Protein AF-A0A0B1TPX8-F1 (afdb_monomer)

Solvent-accessible surface area (backbone atoms only — not comparable to full-atom values): 18454 Å² total; per-residue (Å²): 136,80,60,80,92,73,61,61,66,68,69,52,46,59,56,50,53,52,52,50,51,51,50,54,52,53,64,67,47,55,69,50,53,56,53,47,53,43,49,53,43,27,52,50,48,51,66,69,46,49,66,59,55,54,49,59,74,68,44,86,45,73,66,47,51,51,51,50,47,52,50,51,50,51,54,41,56,73,19,22,48,51,25,34,69,39,41,37,49,50,35,44,48,48,12,52,50,30,38,75,73,71,37,48,69,60,11,49,27,32,38,39,41,27,54,64,56,51,67,49,46,68,61,42,53,48,53,41,52,49,45,49,46,63,46,43,50,65,54,50,56,51,51,50,53,50,49,53,52,58,68,68,48,89,67,88,46,65,66,59,52,52,53,51,48,56,53,47,51,58,49,50,51,52,38,54,49,52,38,51,60,62,31,62,40,65,42,58,77,58,71,79,49,89,66,88,78,77,76,81,80,75,76,75,80,79,80,78,81,93,68,97,57,67,72,71,56,36,56,51,49,53,51,50,50,53,50,51,52,52,49,48,66,74,65,62,52,62,72,61,51,51,51,50,54,51,45,52,54,42,51,50,64,67,68,56,82,79,84,75,64,82,55,74,71,51,30,51,51,53,50,51,52,52,52,52,53,51,54,49,45,53,51,47,51,54,52,56,38,39,74,77,66,54,46,74,75,62,57,73,74,55,58,66,68,60,49,56,50,38,77,37,46,64,68,70,88,88,69,78,72,82,82,124

Sequence (324 aa):
MADRANSLRNELGDVRELLVDWKKMEVRSWSELLNRVETDGQMGALLVSFPLFDALFKEETADSATSLSAMAAEWITNGTLLDYCMRIRSVRILAKWAALLGKSSLGSHLGSIAAHFEQYLPLVEQKLKEARKICFREPAENSLKDYVKIVKYNDLNLWNIKVSSQKAHTHLYKIVRRFKEAVGVQVSSCFDMLVDMKTLEVSPPSPLPETTFDGRIRRAMELSKDILTYAHDLSNTQTASELTDQTKSCDEMIRVQINYQGEDEEKEKQQGYARNARQRAVAMVIKDAQAIGLNARKAMTLNQEELTRSCLTDIIEGHAVEVS

Nearest PDB structures (foldseek):
  3ljb-assembly1_A  TM=1.837E-01  e=3.112E+00  Homo sapiens
  8i7o-assembly1_C8  TM=1.299E-01  e=5.011E+00  Mus musculus
  8iyj-assembly1_S4  TM=1.278E-01  e=5.511E+00  Mus musculus

Radius of gyration: 31.36 Å; Cα contacts (8 Å, |Δi|>4): 179; chains: 1; bounding box: 84×73×97 Å

Mean predicted aligned error: 11.08 Å

Structure (mmCIF, N/CA/C/O backbone):
data_AF-A0A0B1TPX8-F1
#
_entry.id   AF-A0A0B1TPX8-F1
#
loop_
_atom_site.group_PDB
_atom_site.id
_atom_site.type_symbol
_atom_site.label_atom_id
_atom_site.label_alt_id
_atom_site.label_comp_id
_atom_site.label_asym_id
_atom_site.label_entity_id
_atom_site.label_seq_id
_atom_site.pdbx_PDB_ins_code
_atom_site.Cartn_x
_atom_site.Cartn_y
_atom_site.Cartn_z
_atom_site.occupancy
_atom_site.B_iso_or_equiv
_atom_site.auth_seq_id
_atom_site.auth_comp_id
_atom_site.auth_asym_id
_atom_site.auth_atom_id
_atom_site.pdbx_PDB_model_num
ATOM 1 N N . MET A 1 1 ? 29.877 -6.097 -57.417 1.00 47.88 1 MET A N 1
ATOM 2 C CA . MET A 1 1 ? 28.618 -5.583 -57.999 1.00 47.88 1 MET A CA 1
ATOM 3 C C . MET A 1 1 ? 28.108 -6.634 -58.963 1.00 47.88 1 MET A C 1
ATOM 5 O O . MET A 1 1 ? 28.876 -7.039 -59.824 1.00 47.88 1 MET A O 1
ATOM 9 N N . ALA A 1 2 ? 26.888 -7.126 -58.754 1.00 56.81 2 ALA A N 1
ATOM 10 C CA . ALA A 1 2 ? 26.210 -8.012 -59.699 1.00 56.81 2 ALA A CA 1
ATOM 11 C C . ALA A 1 2 ? 25.572 -7.188 -60.833 1.00 56.81 2 ALA A C 1
ATOM 13 O O . ALA A 1 2 ? 25.346 -5.987 -60.664 1.00 56.81 2 ALA A O 1
ATOM 14 N N . ASP A 1 3 ? 25.313 -7.833 -61.970 1.00 73.88 3 ASP A N 1
ATOM 15 C CA . ASP A 1 3 ? 24.709 -7.229 -63.163 1.00 73.88 3 ASP A CA 1
ATOM 16 C C . ASP A 1 3 ? 23.337 -6.578 -62.867 1.00 73.88 3 ASP A C 1
ATOM 18 O O . ASP A 1 3 ? 22.589 -7.046 -62.005 1.00 73.88 3 ASP A O 1
ATOM 22 N N . ARG A 1 4 ? 22.985 -5.502 -63.589 1.00 69.25 4 ARG A N 1
ATOM 23 C CA . ARG A 1 4 ? 21.706 -4.774 -63.445 1.00 69.25 4 ARG A CA 1
ATOM 24 C C . ARG A 1 4 ? 20.495 -5.667 -63.712 1.00 69.25 4 ARG A C 1
ATOM 26 O O . ARG A 1 4 ? 19.453 -5.436 -63.105 1.00 69.25 4 ARG A O 1
ATOM 33 N N . ALA A 1 5 ? 20.648 -6.680 -64.565 1.00 70.69 5 ALA A N 1
ATOM 34 C CA . ALA A 1 5 ? 19.619 -7.680 -64.837 1.00 70.69 5 ALA A CA 1
ATOM 35 C C . ALA A 1 5 ? 19.254 -8.532 -63.602 1.00 70.69 5 ALA A C 1
ATOM 37 O O . ALA A 1 5 ? 18.139 -9.029 -63.518 1.00 70.69 5 ALA A O 1
ATOM 38 N N . ASN A 1 6 ? 20.154 -8.632 -62.615 1.00 75.38 6 ASN A N 1
ATOM 39 C CA . ASN A 1 6 ? 19.967 -9.392 -61.373 1.00 75.38 6 ASN A CA 1
ATOM 40 C C . ASN A 1 6 ? 19.777 -8.473 -60.148 1.00 75.38 6 ASN A C 1
ATOM 42 O O . ASN A 1 6 ? 20.174 -8.809 -59.030 1.00 75.38 6 ASN A O 1
ATOM 46 N N . SER A 1 7 ? 19.227 -7.268 -60.340 1.00 75.62 7 SER A N 1
ATOM 47 C CA . SER A 1 7 ? 19.029 -6.308 -59.250 1.00 75.62 7 SER A CA 1
ATOM 48 C C . SER A 1 7 ? 17.787 -6.630 -58.413 1.00 75.62 7 SER A C 1
ATOM 50 O O . SER A 1 7 ? 16.668 -6.562 -58.904 1.00 75.62 7 SER A O 1
ATOM 52 N N . LEU A 1 8 ? 17.972 -6.863 -57.110 1.00 78.12 8 LEU A N 1
ATOM 53 C CA . LEU A 1 8 ? 16.886 -7.058 -56.132 1.00 78.12 8 LEU A CA 1
ATOM 54 C C . LEU A 1 8 ? 16.371 -5.742 -55.521 1.00 78.12 8 LEU A C 1
ATOM 56 O O . LEU A 1 8 ? 15.828 -5.723 -54.420 1.00 78.12 8 LEU A O 1
ATOM 60 N N . ARG A 1 9 ? 16.601 -4.601 -56.180 1.00 75.62 9 ARG A N 1
ATOM 61 C CA . ARG A 1 9 ? 16.353 -3.274 -55.591 1.00 75.62 9 ARG A CA 1
ATOM 62 C C . ARG A 1 9 ? 14.887 -3.041 -55.213 1.00 75.62 9 ARG A C 1
ATOM 64 O O . ARG A 1 9 ? 14.649 -2.378 -54.208 1.00 75.62 9 ARG A O 1
ATOM 71 N N . ASN A 1 10 ? 13.955 -3.570 -56.002 1.00 76.31 10 ASN A N 1
ATOM 72 C CA . ASN A 1 10 ? 12.519 -3.430 -55.754 1.00 76.31 10 ASN A CA 1
ATOM 73 C C . ASN A 1 10 ? 12.084 -4.301 -54.565 1.00 76.31 10 ASN A C 1
ATOM 75 O O . ASN A 1 10 ? 11.487 -3.777 -53.636 1.00 76.31 10 ASN A O 1
ATOM 79 N N . GLU A 1 11 ? 12.525 -5.562 -54.517 1.00 78.44 11 GLU A N 1
ATOM 80 C CA . GLU A 1 11 ? 12.279 -6.484 -53.389 1.00 78.44 11 GLU A CA 1
ATOM 81 C C . GLU A 1 11 ? 12.869 -5.971 -52.059 1.00 78.44 11 GLU A C 1
ATOM 83 O O . GLU A 1 11 ? 12.337 -6.191 -50.974 1.00 78.44 11 GLU A O 1
ATOM 88 N N . LEU A 1 12 ? 13.982 -5.233 -52.126 1.00 77.62 12 LEU A N 1
ATOM 89 C CA . LEU A 1 12 ? 14.590 -4.562 -50.972 1.00 77.62 12 LEU A CA 1
ATOM 90 C C . LEU A 1 12 ? 13.757 -3.382 -50.439 1.00 77.62 12 LEU A C 1
ATOM 92 O O . LEU A 1 12 ? 14.021 -2.935 -49.322 1.00 77.62 12 LEU A O 1
ATOM 96 N N . GLY A 1 13 ? 12.807 -2.856 -51.216 1.00 77.69 13 GLY A N 1
ATOM 97 C CA . GLY A 1 13 ? 11.884 -1.801 -50.795 1.00 77.69 13 GLY A CA 1
ATOM 98 C C . GLY A 1 13 ? 10.944 -2.289 -49.697 1.00 77.69 13 GLY A C 1
ATOM 99 O O . GLY A 1 13 ? 10.965 -1.746 -48.593 1.00 77.69 13 GLY A O 1
ATOM 100 N N . ASP A 1 14 ? 10.232 -3.382 -49.956 1.00 81.62 14 ASP A N 1
ATOM 101 C CA . ASP A 1 14 ? 9.254 -3.969 -49.030 1.00 81.62 14 ASP A CA 1
ATOM 102 C C . ASP A 1 14 ? 9.909 -4.408 -47.711 1.00 81.62 14 ASP A C 1
ATOM 104 O O . ASP A 1 14 ? 9.389 -4.180 -46.618 1.00 81.62 14 ASP A O 1
ATOM 108 N N . VAL A 1 15 ? 11.127 -4.957 -47.788 1.00 80.50 15 VAL A N 1
ATOM 109 C CA . VAL A 1 15 ? 11.916 -5.327 -46.600 1.00 80.50 15 VAL A CA 1
ATOM 110 C C . VAL A 1 15 ? 12.270 -4.101 -45.749 1.00 80.50 15 VAL A C 1
ATOM 112 O O . VAL A 1 15 ? 12.313 -4.191 -44.520 1.00 80.50 15 VAL A O 1
ATOM 115 N N . ARG A 1 16 ? 12.527 -2.940 -46.367 1.00 75.38 16 ARG A N 1
ATOM 116 C CA . ARG A 1 16 ? 12.811 -1.698 -45.629 1.00 75.38 16 ARG A CA 1
ATOM 117 C C . ARG A 1 16 ? 11.567 -1.174 -44.925 1.00 75.38 16 ARG A C 1
ATOM 119 O O . ARG A 1 16 ? 11.686 -0.750 -43.778 1.00 75.38 16 ARG A O 1
ATOM 126 N N . GLU A 1 17 ? 10.408 -1.220 -45.573 1.00 77.12 17 GLU A N 1
ATOM 127 C CA . GLU A 1 17 ? 9.137 -0.821 -44.958 1.00 77.12 17 GLU A CA 1
ATOM 128 C C . GL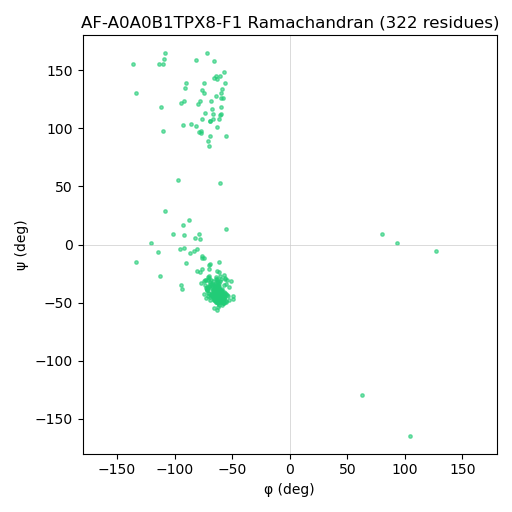U A 1 17 ? 8.797 -1.710 -43.760 1.00 77.12 17 GLU A C 1
ATOM 130 O O . GLU A 1 17 ? 8.548 -1.200 -42.665 1.00 77.12 17 GLU A O 1
ATOM 135 N N . LEU A 1 18 ? 8.931 -3.031 -43.917 1.00 83.56 18 LEU A N 1
ATOM 136 C CA . LEU A 1 18 ? 8.738 -3.985 -42.826 1.00 83.56 18 LEU A CA 1
ATOM 137 C C . LEU A 1 18 ? 9.651 -3.679 -41.630 1.00 83.56 18 LEU A C 1
ATOM 139 O O . LEU A 1 18 ? 9.226 -3.724 -40.476 1.00 83.56 18 LEU A O 1
ATOM 143 N N . LEU A 1 19 ? 10.909 -3.323 -41.894 1.00 77.50 19 LEU A N 1
ATOM 144 C CA . LEU A 1 19 ? 11.883 -3.005 -40.854 1.00 77.50 19 LEU A CA 1
ATOM 145 C C . LEU A 1 19 ? 11.548 -1.695 -40.117 1.00 77.50 19 LEU A C 1
ATOM 147 O O . LEU A 1 19 ? 11.765 -1.594 -38.906 1.00 77.50 19 LEU A O 1
ATOM 151 N N . VAL A 1 20 ? 10.975 -0.709 -40.814 1.00 74.56 20 VAL A N 1
ATOM 152 C CA . VAL A 1 20 ? 10.419 0.503 -40.187 1.00 74.56 20 VAL A CA 1
ATOM 153 C C . VAL A 1 20 ? 9.241 0.148 -39.287 1.00 74.56 20 VAL A C 1
ATOM 155 O O . VAL A 1 20 ? 9.161 0.640 -38.158 1.00 74.56 20 VAL A O 1
ATOM 158 N N . ASP A 1 21 ? 8.343 -0.715 -39.748 1.00 79.69 21 ASP A N 1
ATOM 159 C CA . ASP A 1 21 ? 7.174 -1.116 -38.972 1.00 79.69 21 ASP A CA 1
ATOM 160 C C . ASP A 1 21 ? 7.549 -1.932 -37.734 1.00 79.69 21 ASP A C 1
ATOM 162 O O . ASP A 1 21 ? 7.027 -1.679 -36.645 1.00 79.69 21 ASP A O 1
ATOM 166 N N . TRP A 1 22 ? 8.540 -2.817 -37.836 1.00 82.75 22 TRP A N 1
ATOM 167 C CA . TRP A 1 22 ? 9.122 -3.490 -36.675 1.00 82.75 22 TRP A CA 1
ATOM 168 C C . TRP A 1 22 ? 9.724 -2.499 -35.684 1.00 82.75 22 TRP A C 1
ATOM 170 O O . TRP A 1 22 ? 9.518 -2.634 -34.477 1.00 82.75 22 TRP A O 1
ATOM 180 N N . LYS A 1 23 ? 10.393 -1.447 -36.168 1.00 74.62 23 LYS A N 1
ATOM 181 C CA . LYS A 1 23 ? 10.948 -0.415 -35.290 1.00 74.62 23 LYS A CA 1
ATOM 182 C C . LYS A 1 23 ? 9.858 0.386 -34.576 1.00 74.62 23 LYS A C 1
ATOM 184 O O . LYS A 1 23 ? 9.997 0.678 -33.389 1.00 74.62 23 LYS A O 1
ATOM 189 N N . LYS A 1 24 ? 8.751 0.698 -35.259 1.00 73.25 24 LYS A N 1
ATOM 190 C CA . LYS A 1 24 ? 7.564 1.310 -34.634 1.00 73.25 24 LYS A CA 1
ATOM 191 C C . LYS A 1 24 ? 7.002 0.412 -33.534 1.00 73.25 24 LYS A C 1
ATOM 193 O O . LYS A 1 24 ? 6.684 0.908 -32.455 1.00 73.25 24 LYS A O 1
ATOM 198 N N . MET A 1 25 ? 6.879 -0.890 -33.794 1.00 77.56 25 MET A N 1
ATOM 199 C CA . MET A 1 25 ? 6.390 -1.852 -32.802 1.00 77.56 25 MET A CA 1
ATOM 200 C C . MET A 1 25 ? 7.320 -1.951 -31.591 1.00 77.56 25 MET A C 1
ATOM 202 O O . MET A 1 25 ? 6.845 -1.933 -30.458 1.00 77.56 25 MET A O 1
ATOM 206 N N . GLU A 1 26 ? 8.634 -1.969 -31.809 1.00 75.88 26 GLU A N 1
ATOM 207 C CA . GLU A 1 26 ? 9.621 -1.993 -30.731 1.00 75.88 26 GLU A CA 1
ATOM 208 C C . GLU A 1 26 ? 9.456 -0.783 -29.800 1.00 75.88 26 GLU A C 1
ATOM 210 O O . GLU A 1 26 ? 9.304 -0.961 -28.593 1.00 75.88 26 GLU A O 1
ATOM 215 N N . VAL A 1 27 ? 9.382 0.433 -30.355 1.00 71.25 27 VAL A N 1
ATOM 216 C CA . VAL A 1 27 ? 9.187 1.669 -29.572 1.00 71.25 27 VAL A CA 1
ATOM 217 C C . VAL A 1 27 ? 7.873 1.629 -28.788 1.00 71.25 27 VAL A C 1
ATOM 219 O O . VAL A 1 27 ? 7.834 2.032 -27.626 1.00 71.25 27 VAL A O 1
ATOM 222 N N . ARG A 1 28 ? 6.802 1.094 -29.389 1.00 73.00 28 ARG A N 1
ATOM 223 C CA . ARG A 1 28 ? 5.503 0.925 -28.716 1.00 73.00 28 ARG A CA 1
ATOM 224 C C . ARG A 1 28 ? 5.568 -0.046 -27.533 1.00 73.00 28 ARG A C 1
ATOM 226 O O . ARG A 1 28 ? 4.820 0.138 -26.583 1.00 73.00 28 ARG A O 1
ATOM 233 N N . SER A 1 29 ? 6.457 -1.040 -27.558 1.00 75.31 29 SER A N 1
ATOM 234 C CA . SER A 1 29 ? 6.596 -2.023 -26.469 1.00 75.31 29 SER A CA 1
ATOM 235 C C . SER A 1 29 ? 7.456 -1.563 -25.286 1.00 75.31 29 SER A C 1
ATOM 237 O O . SER A 1 29 ? 7.547 -2.267 -24.285 1.00 75.31 29 SER A O 1
ATOM 239 N N . TRP A 1 30 ? 8.101 -0.396 -25.348 1.00 74.44 30 TRP A N 1
ATOM 240 C CA . TRP A 1 30 ? 9.009 0.027 -24.274 1.00 74.44 30 TRP A CA 1
ATOM 241 C C . TRP A 1 30 ? 8.299 0.370 -22.966 1.00 74.44 30 TRP A C 1
ATOM 243 O O . TRP A 1 30 ? 8.854 0.129 -21.896 1.00 74.44 30 TRP A O 1
ATOM 253 N N . SER A 1 31 ? 7.069 0.886 -23.026 1.00 69.75 31 SER A N 1
ATOM 254 C CA . SER A 1 31 ? 6.232 1.078 -21.834 1.00 69.75 31 SER A CA 1
ATOM 255 C C . SER A 1 31 ? 5.906 -0.248 -21.142 1.00 69.75 31 SER A C 1
ATOM 257 O O . SER A 1 31 ? 5.829 -0.296 -19.914 1.00 69.75 31 SER A O 1
ATOM 259 N N . GLU A 1 32 ? 5.794 -1.330 -21.913 1.00 80.88 32 GLU A N 1
ATOM 260 C CA . GLU A 1 32 ? 5.521 -2.679 -21.415 1.00 80.88 32 GLU A CA 1
ATOM 261 C C . GLU A 1 32 ? 6.706 -3.274 -20.641 1.00 80.88 32 GLU A C 1
ATOM 263 O O . GLU A 1 32 ? 6.527 -4.153 -19.804 1.00 80.88 32 GLU A O 1
ATOM 268 N N . LEU A 1 33 ? 7.930 -2.772 -20.846 1.00 82.25 33 LEU A N 1
ATOM 269 C CA . LEU A 1 33 ? 9.094 -3.228 -20.081 1.00 82.25 33 LEU A CA 1
ATOM 270 C C . LEU A 1 33 ? 8.956 -2.912 -18.588 1.00 82.25 33 LEU A C 1
ATOM 272 O O . LEU A 1 33 ? 9.360 -3.724 -17.762 1.00 82.25 33 LEU A O 1
ATOM 276 N N . LEU A 1 34 ? 8.375 -1.760 -18.235 1.00 83.88 34 LEU A N 1
ATOM 277 C CA . LEU A 1 34 ? 8.141 -1.410 -16.831 1.00 83.88 34 LEU A CA 1
ATOM 278 C C . LEU A 1 34 ? 7.016 -2.260 -16.230 1.00 83.88 34 LEU A C 1
ATOM 280 O O . LEU A 1 34 ? 7.167 -2.745 -15.113 1.00 83.88 34 LEU A O 1
ATOM 284 N N . ASN A 1 35 ? 5.957 -2.533 -17.004 1.00 87.31 35 ASN A N 1
ATOM 285 C CA . ASN A 1 35 ? 4.896 -3.467 -16.605 1.00 87.31 35 ASN A CA 1
ATOM 286 C C . ASN A 1 35 ? 5.458 -4.858 -16.297 1.00 87.31 35 ASN A C 1
ATOM 288 O O . ASN A 1 35 ? 5.069 -5.473 -15.308 1.00 87.31 35 ASN A O 1
ATOM 292 N N . ARG A 1 36 ? 6.409 -5.341 -17.108 1.00 89.88 36 ARG A N 1
ATOM 293 C CA . ARG A 1 36 ? 7.094 -6.616 -16.857 1.00 89.88 36 ARG A CA 1
ATOM 294 C C . ARG A 1 36 ? 7.906 -6.592 -15.570 1.00 89.88 36 ARG A C 1
ATOM 296 O O . ARG A 1 36 ? 7.825 -7.542 -14.811 1.00 89.88 36 ARG A O 1
ATOM 303 N N . VAL A 1 37 ? 8.637 -5.511 -15.285 1.00 90.19 37 VAL A N 1
ATOM 304 C CA . VAL A 1 37 ? 9.362 -5.380 -14.007 1.00 90.19 37 VAL A CA 1
ATOM 305 C C . VAL A 1 37 ? 8.407 -5.471 -12.816 1.00 90.19 37 VAL A C 1
ATOM 307 O O . VAL A 1 37 ? 8.709 -6.184 -11.862 1.00 90.19 37 VAL A O 1
ATOM 310 N N . GLU A 1 38 ? 7.271 -4.772 -12.883 1.00 91.00 38 GLU A N 1
ATOM 311 C CA . GLU A 1 38 ? 6.227 -4.824 -11.853 1.00 91.00 38 GLU A CA 1
ATOM 312 C C . GLU A 1 38 ? 5.659 -6.239 -11.706 1.00 91.00 38 GLU A C 1
ATOM 314 O O . GLU A 1 38 ? 5.683 -6.801 -10.613 1.00 91.00 38 GLU A O 1
ATOM 319 N N . THR A 1 39 ? 5.233 -6.845 -12.814 1.00 92.00 39 THR A N 1
ATOM 320 C CA . THR A 1 39 ? 4.622 -8.182 -12.834 1.00 92.00 39 THR A CA 1
ATOM 321 C C . THR A 1 39 ? 5.585 -9.255 -12.327 1.00 92.00 39 THR A C 1
ATOM 323 O O . THR A 1 39 ? 5.219 -10.040 -11.457 1.00 92.00 39 THR A O 1
ATOM 326 N N . ASP A 1 40 ? 6.829 -9.269 -12.812 1.00 93.31 40 ASP A N 1
ATOM 327 C CA . ASP A 1 40 ? 7.841 -10.250 -12.410 1.00 93.31 40 ASP A CA 1
ATOM 328 C C . ASP A 1 40 ? 8.183 -10.110 -10.920 1.00 93.31 40 ASP A C 1
ATOM 330 O O . ASP A 1 40 ? 8.307 -11.111 -10.212 1.00 93.31 40 ASP A O 1
ATOM 334 N N . GLY A 1 41 ? 8.304 -8.873 -10.421 1.00 91.62 41 GLY A N 1
ATOM 335 C CA . GLY A 1 41 ? 8.545 -8.606 -9.002 1.00 91.62 41 GLY A CA 1
ATOM 336 C C . GLY A 1 41 ? 7.392 -9.074 -8.115 1.00 91.62 41 GLY A C 1
ATOM 337 O O . GLY A 1 41 ? 7.607 -9.747 -7.107 1.00 91.62 41 GLY A O 1
ATOM 338 N N . GLN A 1 42 ? 6.162 -8.784 -8.533 1.00 91.88 42 GLN A N 1
ATOM 339 C CA . GLN A 1 42 ? 4.935 -9.196 -7.855 1.00 91.88 42 GLN A CA 1
ATOM 340 C C . GLN A 1 42 ? 4.760 -10.722 -7.830 1.00 91.88 42 GLN A C 1
ATOM 342 O O . GLN A 1 42 ? 4.453 -11.295 -6.782 1.00 91.88 42 GLN A O 1
ATOM 347 N N . MET A 1 43 ? 4.999 -11.399 -8.957 1.00 92.50 43 MET A N 1
ATOM 348 C CA . MET A 1 43 ? 4.982 -12.864 -9.035 1.00 92.50 43 MET A CA 1
ATOM 349 C C . MET A 1 43 ? 6.085 -13.486 -8.176 1.00 92.50 43 MET A C 1
ATOM 351 O O . MET A 1 43 ? 5.831 -14.459 -7.466 1.00 92.50 43 MET A O 1
ATOM 355 N N . GLY A 1 44 ? 7.288 -12.905 -8.194 1.00 93.50 44 GLY A N 1
ATOM 356 C CA . GLY A 1 44 ? 8.404 -13.342 -7.360 1.00 93.50 44 GLY A CA 1
ATOM 357 C C . GLY A 1 44 ? 8.060 -13.324 -5.871 1.00 93.50 44 GLY A C 1
ATOM 358 O O . GLY A 1 44 ? 8.299 -14.307 -5.174 1.00 93.50 44 GLY A O 1
ATOM 359 N N . ALA A 1 45 ? 7.422 -12.257 -5.389 1.00 92.50 45 ALA A N 1
ATOM 360 C CA . ALA A 1 45 ? 7.011 -12.165 -3.990 1.00 92.50 45 ALA A CA 1
ATOM 361 C C . ALA A 1 45 ? 5.968 -13.218 -3.597 1.00 92.50 45 ALA A C 1
ATOM 363 O O . ALA A 1 45 ? 6.061 -13.791 -2.512 1.00 92.50 45 ALA A O 1
ATOM 364 N N . LEU A 1 46 ? 5.014 -13.531 -4.481 1.00 90.38 46 LEU A N 1
ATOM 365 C CA . LEU A 1 46 ? 4.041 -14.592 -4.221 1.00 90.38 46 LEU A CA 1
ATOM 366 C C . LEU A 1 46 ? 4.728 -15.956 -4.051 1.00 90.38 46 LEU A C 1
ATOM 368 O O . LEU A 1 46 ? 4.388 -16.693 -3.128 1.00 90.38 46 LEU A O 1
ATOM 372 N N . LEU A 1 47 ? 5.724 -16.275 -4.883 1.00 91.50 47 LEU A N 1
ATOM 373 C CA . LEU A 1 47 ? 6.483 -17.528 -4.769 1.00 91.50 47 LEU A CA 1
ATOM 374 C C . LEU A 1 47 ? 7.256 -17.620 -3.446 1.00 91.50 47 LEU A C 1
ATOM 376 O O . LEU A 1 47 ? 7.293 -18.680 -2.824 1.00 91.50 47 LEU A O 1
ATOM 380 N N . VAL 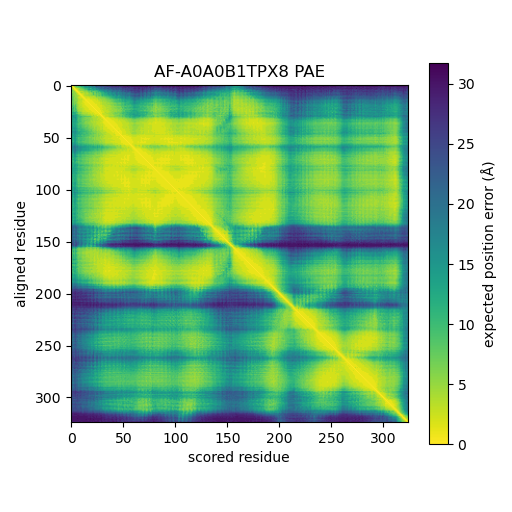A 1 48 ? 7.833 -16.507 -2.988 1.00 93.75 48 VAL A N 1
ATOM 381 C CA . VAL A 1 48 ? 8.611 -16.450 -1.738 1.00 93.75 48 VAL A CA 1
ATOM 382 C C . VAL A 1 48 ? 7.711 -16.446 -0.491 1.00 93.75 48 VAL A C 1
ATOM 384 O O . VAL A 1 48 ? 8.201 -16.691 0.605 1.00 93.75 48 VAL A O 1
ATOM 387 N N . SER A 1 49 ? 6.393 -16.260 -0.635 1.00 95.38 49 SER A N 1
ATOM 388 C CA . SER A 1 49 ? 5.444 -16.289 0.490 1.00 95.38 49 SER A CA 1
ATOM 389 C C . SER A 1 49 ? 5.147 -17.696 1.038 1.00 95.38 49 SER A C 1
ATOM 391 O O . SER A 1 49 ? 4.565 -17.820 2.115 1.00 95.38 49 SER A O 1
ATOM 393 N N . PHE A 1 50 ? 5.561 -18.763 0.339 1.00 94.12 50 PHE A N 1
ATOM 394 C CA . PHE A 1 50 ? 5.253 -20.157 0.696 1.00 94.12 50 PHE A CA 1
ATOM 395 C C . PHE A 1 50 ? 5.603 -20.572 2.143 1.00 94.12 50 PHE A C 1
ATOM 397 O O . PHE A 1 50 ? 4.807 -21.302 2.734 1.00 94.12 50 PHE A O 1
ATOM 404 N N . PRO A 1 51 ? 6.703 -20.105 2.771 1.00 95.69 51 PRO A N 1
ATOM 405 C CA . PRO A 1 51 ? 6.994 -20.422 4.171 1.00 95.69 51 PRO A CA 1
ATOM 406 C C . PRO A 1 51 ? 5.878 -20.028 5.150 1.00 95.69 51 PRO A C 1
ATOM 408 O O . PRO A 1 51 ? 5.696 -20.708 6.155 1.00 95.69 51 PRO A O 1
ATOM 411 N N . LEU A 1 52 ? 5.090 -18.985 4.852 1.00 97.06 52 LEU A N 1
ATOM 412 C CA . LEU A 1 52 ? 3.916 -18.631 5.660 1.00 97.06 52 LEU A CA 1
ATOM 413 C C . LEU A 1 52 ? 2.834 -19.716 5.592 1.00 97.06 52 LEU A C 1
ATOM 415 O O . LEU A 1 52 ? 2.204 -20.032 6.597 1.00 97.06 52 LEU A O 1
ATOM 419 N N . PHE A 1 53 ? 2.628 -20.305 4.412 1.00 95.94 53 PHE A N 1
ATOM 420 C CA . PHE A 1 53 ? 1.661 -21.385 4.213 1.00 95.94 53 PHE A CA 1
ATOM 421 C C . PHE A 1 53 ? 2.126 -22.681 4.875 1.00 95.94 53 PHE A C 1
ATOM 423 O O . PHE A 1 53 ? 1.332 -23.346 5.531 1.00 95.94 53 PHE A O 1
ATOM 430 N N . ASP A 1 54 ? 3.412 -23.013 4.763 1.00 95.31 54 ASP A N 1
ATOM 431 C CA . ASP A 1 54 ? 3.993 -24.161 5.466 1.00 95.31 54 ASP A CA 1
ATOM 432 C C . ASP A 1 54 ? 3.841 -24.022 6.992 1.00 95.31 54 ASP A C 1
ATOM 434 O O . ASP A 1 54 ? 3.419 -24.963 7.664 1.00 95.31 54 ASP A O 1
ATOM 438 N N . ALA A 1 55 ? 4.084 -22.824 7.533 1.00 96.69 55 ALA A N 1
ATOM 439 C CA . ALA A 1 55 ? 3.854 -22.527 8.944 1.00 96.69 55 ALA A CA 1
ATOM 440 C C . ALA A 1 55 ? 2.369 -22.641 9.339 1.00 96.69 55 ALA A C 1
ATOM 442 O O . ALA A 1 55 ? 2.070 -23.197 10.390 1.00 96.69 55 ALA A O 1
ATOM 443 N N . LEU A 1 56 ? 1.431 -22.210 8.487 1.00 96.81 56 LEU A N 1
ATOM 444 C CA . LEU A 1 56 ? -0.008 -22.403 8.718 1.00 96.81 56 LEU A CA 1
ATOM 445 C C . LEU A 1 56 ? -0.403 -23.886 8.794 1.00 96.81 56 LEU A C 1
ATOM 447 O O . LEU A 1 56 ? -1.225 -24.263 9.635 1.00 96.81 56 LEU A O 1
ATOM 451 N N . PHE A 1 57 ? 0.160 -24.729 7.925 1.00 94.25 57 PHE A N 1
ATOM 452 C CA . PHE A 1 57 ? -0.131 -26.165 7.923 1.00 94.25 57 PHE A CA 1
ATOM 453 C C . PHE A 1 57 ? 0.455 -26.893 9.138 1.00 94.25 57 PHE A C 1
ATOM 455 O O . PHE A 1 57 ? -0.118 -27.889 9.567 1.00 94.25 57 PHE A O 1
ATOM 462 N N . LYS A 1 58 ? 1.560 -26.388 9.697 1.00 93.62 58 LYS A N 1
ATOM 463 C CA . LYS A 1 58 ? 2.232 -26.927 10.894 1.00 93.62 58 LYS A CA 1
ATOM 464 C C . LYS A 1 58 ? 1.769 -26.295 12.207 1.00 93.62 58 LYS A C 1
ATOM 466 O O . LYS A 1 58 ? 2.259 -26.668 13.267 1.00 93.62 58 LYS A O 1
ATOM 471 N N . GLU A 1 59 ? 0.886 -25.306 12.143 1.00 92.62 59 GLU A N 1
ATOM 472 C CA . GLU A 1 59 ? 0.344 -24.651 13.328 1.00 92.62 59 GLU A CA 1
ATOM 473 C C . GLU A 1 59 ? -0.567 -25.639 14.083 1.00 92.62 59 GLU A C 1
ATOM 475 O O . GLU A 1 59 ? -1.509 -26.189 13.506 1.00 92.62 59 GLU A O 1
ATOM 480 N N . GLU A 1 60 ? -0.253 -25.877 15.358 1.00 91.31 60 GLU A N 1
ATOM 481 C CA . GLU A 1 60 ? -0.958 -26.816 16.252 1.00 91.31 60 GLU A CA 1
ATOM 482 C C . GLU A 1 60 ? -1.266 -26.205 17.633 1.00 91.31 60 GLU A C 1
ATOM 484 O O . GLU A 1 60 ? -2.061 -26.749 18.401 1.00 91.31 60 GLU A O 1
ATOM 489 N N . THR A 1 61 ? -0.623 -25.086 17.978 1.00 92.75 61 THR A N 1
ATOM 490 C CA . THR A 1 61 ? -0.676 -24.457 19.303 1.00 92.75 61 THR A CA 1
ATOM 491 C C . THR A 1 61 ? -0.853 -22.943 19.205 1.00 92.75 61 THR A C 1
ATOM 493 O O . THR A 1 61 ? -0.402 -22.303 18.253 1.00 92.75 61 THR A O 1
ATOM 496 N N . ALA A 1 62 ? -1.408 -22.332 20.256 1.00 88.44 62 ALA A N 1
ATOM 497 C CA . ALA A 1 62 ? -1.563 -20.876 20.344 1.00 88.44 62 ALA A CA 1
ATOM 498 C C . ALA A 1 62 ? -0.234 -20.105 20.169 1.00 88.44 62 ALA A C 1
ATOM 500 O O . ALA A 1 62 ? -0.210 -19.032 19.559 1.00 88.44 62 ALA A O 1
ATOM 501 N N . ASP A 1 63 ? 0.882 -20.670 20.637 1.00 89.81 63 ASP A N 1
ATOM 502 C CA . ASP A 1 63 ? 2.214 -20.088 20.445 1.00 89.81 63 ASP A CA 1
ATOM 503 C C . ASP A 1 63 ? 2.618 -20.098 18.964 1.00 89.81 63 ASP A C 1
ATOM 505 O O . ASP A 1 63 ? 3.110 -19.095 18.442 1.00 89.81 63 ASP A O 1
ATOM 509 N N . SER A 1 64 ? 2.348 -21.199 18.250 1.00 91.62 64 SER A N 1
ATOM 510 C CA . SER A 1 64 ? 2.603 -21.289 16.807 1.00 91.62 64 SER A CA 1
ATOM 511 C C . SER A 1 64 ? 1.705 -20.349 15.990 1.00 91.62 64 SER A C 1
ATOM 513 O O . SER A 1 64 ? 2.181 -19.724 15.042 1.00 91.62 64 SER A O 1
ATOM 515 N N . ALA A 1 65 ? 0.451 -20.143 16.408 1.00 90.69 65 ALA A N 1
ATOM 516 C CA . ALA A 1 65 ? -0.459 -19.163 15.812 1.00 90.69 65 ALA A CA 1
ATOM 517 C C . ALA A 1 65 ? 0.034 -17.715 16.007 1.00 90.69 65 ALA A C 1
ATOM 519 O O . ALA A 1 65 ? -0.016 -16.890 15.086 1.00 90.69 65 ALA A O 1
ATOM 520 N N . THR A 1 66 ? 0.562 -17.409 17.195 1.00 90.25 66 THR A N 1
ATOM 521 C CA . THR A 1 66 ? 1.150 -16.099 17.513 1.00 90.25 66 THR A CA 1
ATOM 522 C C . THR A 1 66 ? 2.425 -15.861 16.705 1.00 90.25 66 THR A C 1
ATOM 524 O O . THR A 1 66 ? 2.602 -14.789 16.124 1.00 90.25 66 THR A O 1
ATOM 527 N N . SER A 1 67 ? 3.282 -16.879 16.595 1.00 93.19 67 SER A N 1
ATOM 528 C CA . SER A 1 67 ? 4.489 -16.830 15.767 1.00 93.19 67 SER A CA 1
ATOM 529 C C . SER A 1 67 ? 4.154 -16.597 14.292 1.00 93.19 67 SER A C 1
ATOM 531 O O . SER A 1 67 ? 4.736 -15.706 13.675 1.00 93.19 67 SER A O 1
ATOM 533 N N . LEU A 1 68 ? 3.158 -17.302 13.742 1.00 95.81 68 LEU A N 1
ATOM 534 C CA . LEU A 1 68 ? 2.706 -17.088 12.367 1.00 95.81 68 LEU A CA 1
ATOM 535 C C . LEU A 1 68 ? 2.182 -15.666 12.145 1.00 95.81 68 LEU A C 1
ATOM 537 O O . LEU A 1 68 ? 2.470 -15.055 11.118 1.00 95.81 68 LEU A O 1
ATOM 541 N N . SER A 1 69 ? 1.441 -15.123 13.110 1.00 93.94 69 SER A N 1
ATOM 542 C CA . SER A 1 69 ? 0.942 -13.746 13.055 1.00 93.94 69 SER A CA 1
ATOM 543 C C . SER A 1 69 ? 2.096 -12.736 12.998 1.00 93.94 69 SER A C 1
ATOM 545 O O . SER A 1 69 ? 2.091 -11.837 12.155 1.00 93.94 69 SER A O 1
ATOM 547 N N . ALA A 1 70 ? 3.134 -12.931 13.818 1.00 92.75 70 ALA A N 1
ATOM 548 C CA . ALA A 1 70 ? 4.347 -12.116 13.775 1.00 92.75 70 ALA A CA 1
ATOM 549 C C . ALA A 1 70 ? 5.092 -12.255 12.435 1.00 92.75 70 ALA A C 1
ATOM 551 O O . ALA A 1 70 ? 5.466 -11.244 11.843 1.00 92.75 70 ALA A O 1
ATOM 552 N N . MET A 1 71 ? 5.227 -13.478 11.905 1.00 96.06 71 MET A N 1
ATOM 553 C CA . MET A 1 71 ? 5.819 -13.721 10.583 1.00 96.06 71 MET A CA 1
ATOM 554 C C . MET A 1 71 ? 5.038 -13.020 9.465 1.00 96.06 71 MET A C 1
ATOM 556 O O . MET A 1 71 ? 5.641 -12.490 8.535 1.00 96.06 71 MET A O 1
ATOM 560 N N . ALA A 1 72 ? 3.703 -12.996 9.535 1.00 96.81 72 ALA A N 1
ATOM 561 C CA . ALA A 1 72 ? 2.865 -12.323 8.544 1.00 96.81 72 ALA A CA 1
ATOM 562 C C . ALA A 1 72 ? 3.044 -10.797 8.591 1.00 96.81 72 ALA A C 1
ATOM 564 O O . ALA A 1 72 ? 3.141 -10.154 7.543 1.00 96.81 72 ALA A O 1
ATOM 565 N N . ALA A 1 73 ? 3.124 -10.222 9.795 1.00 94.75 73 ALA A N 1
ATOM 566 C CA . ALA A 1 73 ? 3.411 -8.803 9.974 1.00 94.75 73 ALA A CA 1
ATOM 567 C C . ALA A 1 73 ? 4.813 -8.452 9.450 1.00 94.75 73 ALA A C 1
ATOM 569 O O . ALA A 1 73 ? 4.949 -7.543 8.633 1.00 94.75 73 ALA A O 1
ATOM 570 N N . GLU A 1 74 ? 5.836 -9.220 9.834 1.00 94.75 74 GLU A N 1
ATOM 571 C CA . GLU A 1 74 ? 7.216 -9.046 9.366 1.00 94.75 74 GLU A CA 1
ATOM 572 C C . GLU A 1 74 ? 7.337 -9.194 7.841 1.00 94.75 74 GLU A C 1
ATOM 574 O O . GLU A 1 74 ? 8.044 -8.434 7.173 1.00 94.75 74 GLU A O 1
ATOM 579 N N . TRP A 1 75 ? 6.614 -10.152 7.260 1.00 96.75 75 TRP A N 1
ATOM 580 C CA . TRP A 1 75 ? 6.563 -10.345 5.817 1.00 96.75 75 TRP A CA 1
ATOM 581 C C . TRP A 1 75 ? 6.096 -9.078 5.097 1.00 96.75 75 TRP A C 1
ATOM 583 O O . TRP A 1 75 ? 6.723 -8.671 4.115 1.00 96.75 75 TRP A O 1
ATOM 593 N N . ILE A 1 76 ? 5.037 -8.430 5.589 1.00 96.56 76 ILE A N 1
ATOM 594 C CA . ILE A 1 76 ? 4.504 -7.202 4.994 1.00 96.56 76 ILE A CA 1
ATOM 595 C C . ILE A 1 76 ? 5.442 -6.010 5.236 1.00 96.56 76 ILE A C 1
ATOM 597 O O . ILE A 1 76 ? 5.710 -5.256 4.296 1.00 96.56 76 ILE A O 1
ATOM 601 N N . THR A 1 77 ? 5.967 -5.834 6.454 1.00 94.94 77 THR A N 1
ATOM 602 C CA . THR A 1 77 ? 6.820 -4.679 6.792 1.00 94.94 77 THR A CA 1
ATOM 603 C C . THR A 1 77 ? 8.152 -4.684 6.047 1.00 94.94 77 THR A C 1
ATOM 605 O O . THR A 1 77 ? 8.641 -3.620 5.670 1.00 94.94 77 THR A O 1
ATOM 608 N N . ASN A 1 78 ? 8.692 -5.866 5.739 1.00 95.06 78 ASN A N 1
ATOM 609 C CA . ASN A 1 78 ? 9.890 -6.036 4.912 1.00 95.06 78 ASN A CA 1
ATOM 610 C C . ASN A 1 78 ? 9.628 -5.904 3.398 1.00 95.06 78 ASN A C 1
ATOM 612 O O . ASN A 1 78 ? 10.496 -6.240 2.584 1.00 95.06 78 ASN A O 1
ATOM 616 N N . GLY A 1 79 ? 8.429 -5.469 3.001 1.00 95.31 79 GLY A N 1
ATOM 617 C CA . GLY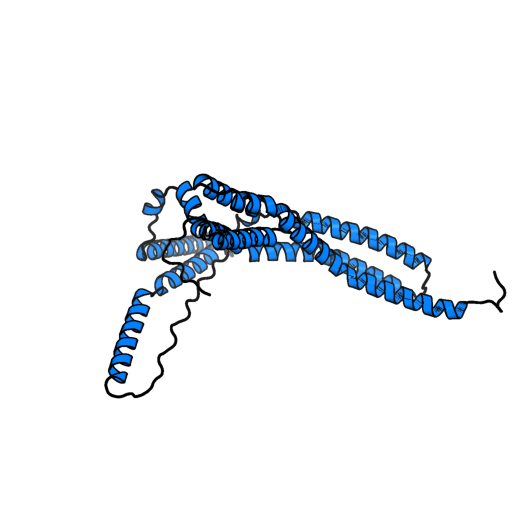 A 1 79 ? 8.069 -5.209 1.613 1.00 95.31 79 GLY A CA 1
ATOM 618 C C . GLY A 1 79 ? 8.846 -4.054 0.983 1.00 95.31 79 GLY A C 1
ATOM 619 O O . GLY A 1 79 ? 9.359 -3.151 1.646 1.00 95.31 79 GLY A O 1
ATOM 620 N N . THR A 1 80 ? 8.896 -4.068 -0.339 1.00 96.50 80 THR A N 1
ATOM 621 C CA . THR A 1 80 ? 9.372 -2.975 -1.190 1.00 96.50 80 THR A CA 1
ATOM 622 C C . THR A 1 80 ? 8.194 -2.327 -1.907 1.00 96.50 80 THR A C 1
ATOM 624 O O . THR A 1 80 ? 7.117 -2.918 -1.990 1.00 96.50 80 THR A O 1
ATOM 627 N N . LEU A 1 81 ? 8.379 -1.132 -2.475 1.00 95.44 81 LEU A N 1
ATOM 628 C CA . LEU A 1 81 ? 7.326 -0.489 -3.278 1.00 95.44 81 LEU A CA 1
ATOM 629 C C . LEU A 1 81 ? 6.815 -1.400 -4.410 1.00 95.44 81 LEU A C 1
ATOM 631 O O . LEU A 1 81 ? 5.648 -1.317 -4.787 1.00 95.44 81 LEU A O 1
ATOM 635 N N . LEU A 1 82 ? 7.685 -2.264 -4.941 1.00 95.25 82 LEU A N 1
ATOM 636 C CA . LEU A 1 82 ? 7.385 -3.182 -6.037 1.00 95.25 82 LEU A CA 1
ATOM 637 C C . LEU A 1 82 ? 6.404 -4.296 -5.657 1.00 95.25 82 LEU A C 1
ATOM 639 O O . LEU A 1 82 ? 5.518 -4.634 -6.442 1.00 95.25 82 LEU A O 1
ATOM 643 N N . ASP A 1 83 ? 6.590 -4.899 -4.483 1.00 95.62 83 ASP A N 1
ATOM 644 C CA . ASP A 1 83 ? 5.939 -6.153 -4.100 1.00 95.62 83 ASP A CA 1
ATOM 645 C C . ASP A 1 83 ? 4.953 -6.030 -2.932 1.00 95.62 83 ASP A C 1
ATOM 647 O O . ASP A 1 83 ? 4.227 -6.983 -2.648 1.00 95.62 83 ASP A O 1
ATOM 651 N N . TYR A 1 84 ? 4.868 -4.863 -2.291 1.00 96.94 84 TYR A N 1
ATOM 652 C CA . TYR A 1 84 ? 4.039 -4.623 -1.109 1.00 96.94 84 TYR A CA 1
ATOM 653 C C . TYR A 1 84 ? 2.585 -5.096 -1.250 1.00 96.94 84 TYR A C 1
ATOM 655 O O . TYR A 1 84 ? 2.074 -5.820 -0.394 1.00 96.94 84 TYR A O 1
ATOM 663 N N . CYS A 1 85 ? 1.937 -4.759 -2.371 1.00 95.62 85 CYS A N 1
ATOM 664 C CA . CYS A 1 85 ? 0.563 -5.179 -2.654 1.00 95.62 85 CYS A CA 1
ATOM 665 C C . CYS A 1 85 ? 0.421 -6.710 -2.666 1.00 95.62 85 CYS A C 1
ATOM 667 O O . CYS A 1 85 ? -0.503 -7.269 -2.071 1.00 95.62 85 CYS A O 1
ATOM 669 N N . MET A 1 86 ? 1.386 -7.414 -3.263 1.00 96.12 86 MET A N 1
ATOM 670 C CA . MET A 1 86 ? 1.378 -8.876 -3.281 1.00 96.12 86 MET A CA 1
ATOM 671 C C . MET A 1 86 ? 1.679 -9.482 -1.919 1.00 96.12 86 MET A C 1
ATOM 673 O O . MET A 1 86 ? 1.139 -10.545 -1.607 1.00 96.12 86 MET A O 1
ATOM 677 N N . ARG A 1 87 ? 2.476 -8.819 -1.078 1.00 97.19 87 ARG A N 1
ATOM 678 C CA . ARG A 1 87 ? 2.716 -9.284 0.291 1.00 97.19 87 ARG A CA 1
ATOM 679 C C . ARG A 1 87 ? 1.450 -9.232 1.137 1.00 97.19 87 ARG A C 1
ATOM 681 O O . ARG A 1 87 ? 1.098 -10.249 1.731 1.00 97.19 87 ARG A O 1
ATOM 688 N N . ILE A 1 88 ? 0.710 -8.120 1.090 1.00 96.88 88 ILE A N 1
ATOM 689 C CA . ILE A 1 88 ? -0.609 -7.996 1.736 1.00 96.88 88 ILE A CA 1
ATOM 690 C C . ILE A 1 88 ? -1.570 -9.055 1.191 1.00 96.88 88 ILE A C 1
ATOM 692 O O . ILE A 1 88 ? -2.197 -9.788 1.957 1.00 96.88 88 ILE A O 1
ATOM 696 N N . ARG A 1 89 ? -1.653 -9.192 -0.139 1.00 96.88 89 ARG A N 1
ATOM 697 C CA . ARG A 1 89 ? -2.523 -10.185 -0.778 1.00 96.88 89 ARG A CA 1
ATOM 698 C C . ARG A 1 89 ? -2.185 -11.612 -0.348 1.00 96.88 89 ARG A C 1
ATOM 700 O O . ARG A 1 89 ? -3.098 -12.407 -0.146 1.00 96.88 89 ARG A O 1
ATOM 707 N N . SER A 1 90 ? -0.905 -11.932 -0.176 1.00 97.31 90 SER A N 1
ATOM 708 C CA . SER A 1 90 ? -0.464 -13.248 0.299 1.00 97.31 90 SER A CA 1
ATOM 709 C C . SER A 1 90 ? -0.983 -13.527 1.712 1.00 97.31 90 SER A C 1
ATOM 711 O O . SER A 1 90 ? -1.519 -14.605 1.948 1.00 97.31 90 SER A O 1
ATOM 713 N N . VAL A 1 91 ? -0.939 -12.542 2.618 1.00 97.88 91 VAL A N 1
ATOM 714 C CA . VAL A 1 91 ? -1.491 -12.679 3.981 1.00 97.88 91 VAL A CA 1
ATOM 715 C C . VAL A 1 91 ? -3.024 -12.743 3.975 1.00 97.88 91 VAL A C 1
ATOM 717 O O . VAL A 1 91 ? -3.600 -13.549 4.698 1.00 97.88 91 VAL A O 1
ATOM 720 N N . ARG A 1 92 ? -3.712 -11.994 3.101 1.00 97.25 92 ARG A N 1
ATOM 721 C CA . ARG A 1 92 ? -5.170 -12.140 2.900 1.00 97.25 92 ARG A CA 1
ATOM 722 C C . ARG A 1 92 ? -5.546 -13.545 2.426 1.00 97.25 92 ARG A C 1
ATOM 724 O O . ARG A 1 92 ? -6.555 -14.096 2.861 1.00 97.25 92 ARG A O 1
ATOM 731 N N . ILE A 1 93 ? -4.763 -14.121 1.515 1.00 97.00 93 ILE A N 1
ATOM 732 C CA . ILE A 1 93 ? -4.963 -15.499 1.056 1.00 97.00 93 ILE A CA 1
ATOM 733 C C . ILE A 1 93 ? -4.707 -16.459 2.222 1.00 97.00 93 ILE A C 1
ATOM 735 O O . ILE A 1 93 ? -5.559 -17.299 2.491 1.00 97.00 93 ILE A O 1
ATOM 739 N N . LEU A 1 94 ? -3.609 -16.289 2.959 1.00 97.31 94 LEU A N 1
ATOM 740 C CA . LEU A 1 94 ? -3.279 -17.083 4.143 1.00 97.31 94 LEU A CA 1
ATOM 741 C C . LEU A 1 94 ? -4.416 -17.083 5.181 1.00 97.31 94 LEU A C 1
ATOM 743 O O . LEU A 1 94 ? -4.803 -18.144 5.660 1.00 97.31 94 LEU A O 1
ATOM 747 N N . ALA A 1 95 ? -5.010 -15.918 5.454 1.00 96.94 95 ALA A N 1
ATOM 748 C CA . ALA A 1 95 ? -6.169 -15.765 6.332 1.00 96.94 95 ALA A CA 1
ATOM 749 C C . ALA A 1 95 ? -7.375 -16.602 5.867 1.00 96.94 95 ALA A C 1
ATOM 751 O O . ALA A 1 95 ? -7.993 -17.311 6.662 1.00 96.94 95 ALA A O 1
ATOM 752 N N . LYS A 1 96 ? -7.684 -16.576 4.561 1.00 96.56 96 LYS A N 1
ATOM 753 C CA . LYS A 1 96 ? -8.754 -17.402 3.974 1.00 96.56 96 LYS A CA 1
ATOM 754 C C . LYS A 1 96 ? -8.452 -18.894 4.093 1.00 96.56 96 LYS A C 1
ATOM 756 O O . LYS A 1 96 ? -9.348 -19.665 4.416 1.00 96.56 96 LYS A O 1
ATOM 761 N N . TRP A 1 97 ? -7.206 -19.305 3.861 1.00 96.75 97 TRP A N 1
ATOM 762 C CA . TRP A 1 97 ? -6.793 -20.699 4.044 1.00 96.75 97 TRP A CA 1
ATOM 763 C C . TRP A 1 97 ? -6.918 -21.145 5.501 1.00 96.75 97 TRP A C 1
ATOM 765 O O . TRP A 1 97 ? -7.423 -22.234 5.745 1.00 96.75 97 TRP A O 1
ATOM 775 N N . ALA A 1 98 ? -6.539 -20.303 6.466 1.00 96.31 98 ALA A N 1
ATOM 776 C CA . ALA A 1 98 ? -6.718 -20.603 7.884 1.00 96.31 98 ALA A CA 1
ATOM 777 C C . ALA A 1 98 ? -8.199 -20.848 8.222 1.00 96.31 98 ALA A C 1
ATOM 779 O O . ALA A 1 98 ? -8.525 -21.867 8.828 1.00 96.31 98 ALA A O 1
ATOM 780 N N . ALA A 1 99 ? -9.103 -19.987 7.742 1.00 94.50 99 ALA A N 1
ATOM 781 C CA . ALA A 1 99 ? -10.544 -20.180 7.910 1.00 94.50 99 ALA A CA 1
ATOM 782 C C . ALA A 1 99 ? -11.042 -21.492 7.271 1.00 94.50 99 ALA A C 1
ATOM 784 O O . ALA A 1 99 ? -11.774 -22.247 7.907 1.00 94.50 99 ALA A O 1
ATOM 785 N N . LEU A 1 100 ? -10.597 -21.815 6.050 1.00 95.31 100 LEU A N 1
ATOM 786 C CA . LEU A 1 100 ? -10.958 -23.066 5.363 1.00 95.31 100 LEU A CA 1
ATOM 787 C C . LEU A 1 100 ? -10.454 -24.326 6.084 1.00 95.31 100 LEU A C 1
ATOM 789 O O . LEU A 1 100 ? -11.081 -25.377 5.981 1.00 95.31 100 LEU A O 1
ATOM 793 N N . LEU A 1 101 ? -9.349 -24.229 6.825 1.00 95.25 101 LEU A N 1
ATOM 794 C CA . LEU A 1 101 ? -8.808 -25.311 7.653 1.00 95.25 101 LEU A CA 1
ATOM 795 C C . LEU A 1 101 ? -9.489 -25.415 9.031 1.00 95.25 101 LEU A C 1
ATOM 797 O O . LEU A 1 101 ? -9.043 -26.194 9.870 1.00 95.25 101 LEU A O 1
ATOM 801 N N . GLY A 1 102 ? -10.542 -24.631 9.289 1.00 93.56 102 GLY A N 1
ATOM 802 C CA . GLY A 1 102 ? -11.243 -24.597 10.576 1.00 93.56 102 GLY A CA 1
ATOM 803 C C . GLY A 1 102 ? -10.551 -23.749 11.649 1.00 93.56 102 GLY A C 1
ATOM 804 O O . GLY A 1 102 ? -10.966 -23.766 12.804 1.00 93.56 102 GLY A O 1
ATOM 805 N N . LYS A 1 103 ? -9.517 -22.982 11.285 1.00 93.12 103 LYS A N 1
ATOM 806 C CA . LYS A 1 103 ? -8.746 -22.103 12.179 1.00 93.12 103 LYS A CA 1
ATOM 807 C C . LYS A 1 103 ? -9.261 -20.663 12.089 1.00 93.12 103 LYS A C 1
ATOM 809 O O . LYS A 1 103 ? -8.514 -19.740 11.762 1.00 93.12 103 LYS A O 1
ATOM 814 N N . SER A 1 104 ? -10.560 -20.467 12.320 1.00 91.19 104 SER A N 1
ATOM 815 C CA . SER A 1 104 ? -11.241 -19.187 12.065 1.00 91.19 104 SER A CA 1
ATOM 816 C C . SER A 1 104 ? -10.688 -18.018 12.883 1.00 91.19 104 SER A C 1
ATOM 818 O O . SER A 1 104 ? -10.548 -16.930 12.335 1.00 91.19 104 SER A O 1
ATOM 820 N N . SER A 1 105 ? -10.310 -18.229 14.149 1.00 90.12 105 SER A N 1
ATOM 821 C CA . SER A 1 105 ? -9.706 -17.183 14.994 1.00 90.12 105 SER A CA 1
ATOM 822 C C . SER A 1 105 ? -8.369 -16.693 14.425 1.00 90.12 105 SER A C 1
ATOM 824 O O . SER A 1 105 ? -8.160 -15.496 14.243 1.00 90.12 105 SER A O 1
ATOM 826 N N . LEU A 1 106 ? -7.492 -17.618 14.025 1.00 92.38 106 LEU A N 1
ATOM 827 C CA . LEU A 1 106 ? -6.238 -17.300 13.340 1.00 92.38 106 LEU A CA 1
ATOM 828 C C . LEU A 1 106 ? -6.482 -16.616 11.987 1.00 92.38 106 LEU A C 1
ATOM 830 O O . LEU A 1 106 ? -5.799 -15.650 11.652 1.00 92.38 106 LEU A O 1
ATOM 834 N N . GLY A 1 107 ? -7.468 -17.085 11.216 1.00 93.88 107 GLY A N 1
ATOM 835 C CA . GLY A 1 107 ? -7.879 -16.444 9.966 1.00 93.88 107 GLY A CA 1
ATOM 836 C C . GLY A 1 107 ? -8.308 -14.992 10.175 1.00 93.88 107 GLY A C 1
ATOM 837 O O . GLY A 1 107 ? -7.858 -14.109 9.446 1.00 93.88 107 GLY A O 1
ATOM 838 N N . SER A 1 108 ? -9.096 -14.731 11.215 1.00 91.94 108 SER A N 1
ATOM 839 C CA . SER A 1 108 ? -9.471 -13.388 11.651 1.00 91.94 108 SER A CA 1
ATOM 840 C C . SER A 1 108 ? -8.231 -12.555 11.996 1.00 91.94 108 SER A C 1
ATOM 842 O O . SER A 1 108 ? -8.049 -11.488 11.411 1.00 91.94 108 SER A O 1
ATOM 844 N N . HIS A 1 109 ? -7.328 -13.046 12.852 1.00 91.38 109 HIS A N 1
ATOM 845 C CA . HIS A 1 109 ? -6.105 -12.321 13.232 1.00 91.38 109 HIS A CA 1
ATOM 846 C C . HIS A 1 109 ? -5.234 -11.954 12.019 1.00 91.38 109 HIS A C 1
ATOM 848 O O . HIS A 1 109 ? -4.833 -10.802 11.858 1.00 91.38 109 HIS A O 1
ATOM 854 N N . LEU A 1 110 ? -4.988 -12.906 11.113 1.00 95.00 110 LEU A N 1
ATOM 855 C CA . LEU A 1 110 ? -4.243 -12.667 9.872 1.00 95.00 110 LEU A CA 1
ATOM 856 C C . LEU A 1 110 ? -4.967 -11.670 8.954 1.00 95.00 110 LEU A C 1
ATOM 858 O O . LEU A 1 110 ? -4.333 -10.833 8.308 1.00 95.00 110 LEU A O 1
ATOM 862 N N . GLY A 1 111 ? -6.298 -11.741 8.908 1.00 94.38 111 GLY A N 1
ATOM 863 C CA . GLY A 1 111 ? -7.143 -10.795 8.191 1.00 94.38 111 GLY A CA 1
ATOM 864 C C . GLY A 1 111 ? -7.028 -9.372 8.740 1.00 94.38 111 GLY A C 1
ATOM 865 O O . GLY A 1 111 ? -6.933 -8.438 7.944 1.00 94.38 111 GLY A O 1
ATOM 866 N N . SER A 1 112 ? -6.981 -9.220 10.066 1.00 93.06 112 SER A N 1
ATOM 867 C CA . SER A 1 112 ? -6.761 -7.943 10.755 1.00 93.06 112 SER A CA 1
ATOM 868 C C . SER A 1 112 ? -5.381 -7.367 10.449 1.00 93.06 112 SER A C 1
ATOM 870 O O . SER A 1 112 ? -5.283 -6.221 10.020 1.00 93.06 112 SER A O 1
ATOM 872 N N . ILE A 1 113 ? -4.322 -8.180 10.548 1.00 93.94 113 ILE A N 1
ATOM 873 C CA . ILE A 1 113 ? -2.954 -7.769 10.194 1.00 93.94 113 ILE A CA 1
ATOM 874 C C . ILE A 1 113 ? -2.906 -7.248 8.756 1.00 93.94 113 ILE A C 1
ATOM 876 O O . ILE A 1 113 ? -2.385 -6.163 8.495 1.00 93.94 113 ILE A O 1
ATOM 880 N N . ALA A 1 114 ? -3.481 -7.994 7.811 1.00 95.25 114 ALA A N 1
ATOM 881 C CA . ALA A 1 114 ? -3.532 -7.557 6.425 1.00 95.25 114 ALA A CA 1
ATOM 882 C C . ALA A 1 114 ? -4.328 -6.253 6.258 1.00 95.25 114 ALA A C 1
ATOM 884 O O . ALA A 1 114 ? -3.870 -5.373 5.537 1.00 95.25 114 ALA A O 1
ATOM 885 N N . ALA A 1 115 ? -5.474 -6.107 6.934 1.00 91.56 115 ALA A N 1
ATOM 886 C CA . ALA A 1 115 ? -6.296 -4.897 6.891 1.00 91.56 115 ALA A CA 1
ATOM 887 C C . ALA A 1 115 ? -5.565 -3.670 7.453 1.00 91.56 115 ALA A C 1
ATOM 889 O O . ALA A 1 115 ? -5.614 -2.602 6.846 1.00 91.56 115 ALA A O 1
ATOM 890 N N . HIS A 1 116 ? -4.840 -3.837 8.563 1.00 90.62 116 HIS A N 1
ATOM 891 C CA . HIS A 1 116 ? -4.023 -2.783 9.153 1.00 90.62 116 HIS A CA 1
ATOM 892 C C . HIS A 1 116 ? -2.992 -2.258 8.154 1.00 90.62 116 HIS A C 1
ATOM 894 O O . HIS A 1 116 ? -2.856 -1.054 7.992 1.00 90.62 116 HIS A O 1
ATOM 900 N N . PHE A 1 117 ? -2.283 -3.137 7.443 1.00 92.94 117 PHE A N 1
ATOM 901 C CA . PHE A 1 117 ? -1.294 -2.696 6.459 1.00 92.94 117 PHE A CA 1
ATOM 902 C C . PHE A 1 117 ? -1.914 -2.226 5.133 1.00 92.94 117 PHE A C 1
ATOM 904 O O . PHE A 1 117 ? -1.326 -1.409 4.427 1.00 92.94 117 PHE A O 1
ATOM 911 N N . GLU A 1 118 ? -3.124 -2.671 4.803 1.00 93.00 118 GLU A N 1
ATOM 912 C CA . GLU A 1 118 ? -3.837 -2.259 3.591 1.00 93.00 118 GLU A CA 1
ATOM 913 C C . GLU A 1 118 ? -4.114 -0.751 3.542 1.00 93.00 118 GLU A C 1
ATOM 915 O O . GLU A 1 118 ? -4.120 -0.164 2.460 1.00 93.00 118 GLU A O 1
ATOM 920 N N . GLN A 1 119 ? -4.229 -0.094 4.701 1.00 90.19 119 GLN A N 1
ATOM 921 C CA . GLN A 1 119 ? -4.400 1.358 4.787 1.00 90.19 119 GLN A CA 1
ATOM 922 C C . GLN A 1 119 ? -3.264 2.142 4.098 1.00 90.19 119 GLN A C 1
ATOM 924 O O . GLN A 1 119 ? -3.482 3.248 3.608 1.00 90.19 119 GLN A O 1
ATOM 929 N N . TYR A 1 120 ? -2.060 1.564 3.995 1.00 93.31 120 TYR A N 1
ATOM 930 C CA . TYR A 1 120 ? -0.910 2.197 3.345 1.00 93.31 120 TYR A CA 1
ATOM 931 C C . TYR A 1 120 ? -0.847 1.951 1.829 1.00 93.31 120 TYR A C 1
ATOM 933 O O . TYR A 1 120 ? -0.015 2.569 1.156 1.00 93.31 120 TYR A O 1
ATOM 941 N N . LEU A 1 121 ? -1.708 1.093 1.258 1.00 93.31 121 LEU A N 1
ATOM 942 C CA . LEU A 1 121 ? -1.715 0.809 -0.185 1.00 93.31 121 LEU A CA 1
ATOM 943 C C . LEU A 1 121 ? -1.806 2.074 -1.048 1.00 93.31 121 LEU A C 1
ATOM 945 O O . LEU A 1 121 ? -0.976 2.201 -1.948 1.00 93.31 121 LEU A O 1
ATOM 949 N N . PRO A 1 122 ? -2.718 3.038 -0.794 1.00 92.81 122 PRO A N 1
ATOM 950 C CA . PRO A 1 122 ? -2.830 4.223 -1.643 1.00 92.81 122 PRO A CA 1
ATOM 951 C C . PRO A 1 122 ? -1.529 5.034 -1.700 1.00 92.81 122 PRO A C 1
ATOM 953 O O . PRO A 1 122 ? -1.120 5.481 -2.772 1.00 92.81 122 PRO A O 1
ATOM 956 N N . LEU A 1 123 ? -0.844 5.172 -0.559 1.00 93.12 123 LEU A N 1
ATOM 957 C CA . LEU A 1 123 ? 0.435 5.875 -0.458 1.00 93.12 123 LEU A CA 1
ATOM 958 C C . LEU A 1 123 ? 1.548 5.133 -1.212 1.00 93.12 123 LEU A C 1
ATOM 960 O O . LEU A 1 123 ? 2.322 5.748 -1.949 1.00 93.12 123 LEU A O 1
ATOM 964 N N . VAL A 1 124 ? 1.631 3.811 -1.050 1.00 94.31 124 VAL A N 1
ATOM 965 C CA . VAL A 1 124 ? 2.636 2.984 -1.733 1.00 94.31 124 VAL A CA 1
ATOM 966 C C . VAL A 1 124 ? 2.401 2.970 -3.246 1.00 94.31 124 VAL A C 1
ATOM 968 O O . VAL A 1 124 ? 3.344 3.166 -4.013 1.00 94.31 124 VAL A O 1
ATOM 971 N N . GLU A 1 125 ? 1.152 2.833 -3.692 1.00 93.19 125 GLU A N 1
ATOM 972 C CA . GLU A 1 125 ? 0.780 2.916 -5.107 1.00 93.19 125 GLU A CA 1
ATOM 973 C C . GLU A 1 125 ? 1.092 4.288 -5.706 1.00 93.19 125 GLU A C 1
ATOM 975 O O . GLU A 1 125 ? 1.530 4.377 -6.856 1.00 93.19 125 GLU A O 1
ATOM 980 N N . GLN A 1 126 ? 0.885 5.367 -4.947 1.00 93.25 126 GLN A N 1
ATOM 981 C CA . GLN A 1 126 ? 1.270 6.704 -5.378 1.00 93.25 126 GLN A CA 1
ATOM 982 C C . GLN A 1 126 ? 2.787 6.799 -5.581 1.00 93.25 126 GLN A C 1
ATOM 984 O O . GLN A 1 126 ? 3.223 7.203 -6.660 1.00 93.25 126 GLN A O 1
ATOM 989 N N . LYS A 1 127 ? 3.594 6.370 -4.603 1.00 93.25 127 LYS A N 1
ATOM 990 C CA . LYS A 1 127 ? 5.063 6.357 -4.725 1.00 93.25 127 LYS A CA 1
ATOM 991 C C . LYS A 1 127 ? 5.536 5.494 -5.898 1.00 93.25 127 LYS A C 1
ATOM 993 O O . LYS A 1 127 ? 6.448 5.892 -6.622 1.00 93.25 127 LYS A O 1
ATOM 998 N N . LEU A 1 128 ? 4.893 4.351 -6.143 1.00 91.88 128 LEU A N 1
ATOM 999 C CA . LEU A 1 128 ? 5.174 3.497 -7.300 1.00 91.88 128 LEU A CA 1
ATOM 1000 C C . LEU A 1 128 ? 4.877 4.224 -8.625 1.00 91.88 128 LEU A C 1
ATOM 1002 O O . LEU A 1 128 ? 5.714 4.237 -9.532 1.00 91.88 128 LEU A O 1
ATOM 1006 N N . LYS A 1 129 ? 3.721 4.895 -8.731 1.00 91.00 129 LYS A N 1
ATOM 1007 C CA . LYS A 1 129 ? 3.346 5.717 -9.899 1.00 91.00 129 LYS A CA 1
ATOM 1008 C C . LYS A 1 129 ? 4.311 6.885 -10.109 1.00 91.00 129 LYS A C 1
ATOM 1010 O O . LYS A 1 129 ? 4.658 7.195 -11.250 1.00 91.00 129 LYS A O 1
ATOM 1015 N N . GLU A 1 130 ? 4.768 7.524 -9.038 1.00 91.12 130 GLU A N 1
ATOM 1016 C CA . GLU A 1 130 ? 5.766 8.595 -9.086 1.00 91.12 130 GLU A CA 1
ATOM 1017 C C . GLU A 1 130 ? 7.124 8.077 -9.565 1.00 91.12 130 GLU A C 1
ATOM 1019 O O . GLU A 1 130 ? 7.685 8.642 -10.505 1.00 91.12 130 GLU A O 1
ATOM 1024 N N . ALA A 1 131 ? 7.613 6.964 -9.011 1.00 89.19 131 ALA A N 1
ATOM 1025 C CA . ALA A 1 131 ? 8.844 6.310 -9.454 1.00 89.19 131 ALA A CA 1
ATOM 1026 C C . ALA A 1 131 ? 8.771 5.944 -10.942 1.00 89.19 131 ALA A C 1
ATOM 1028 O O . ALA A 1 131 ? 9.700 6.222 -11.705 1.00 89.19 131 ALA A O 1
ATOM 1029 N N . ARG A 1 132 ? 7.629 5.406 -11.384 1.00 86.19 132 ARG A N 1
ATOM 1030 C CA . ARG A 1 132 ? 7.348 5.113 -12.792 1.00 86.19 132 ARG A CA 1
ATOM 1031 C C . ARG 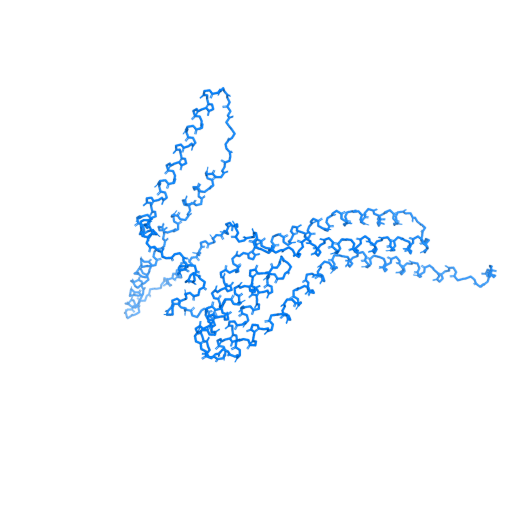A 1 132 ? 7.393 6.370 -13.649 1.00 86.19 132 ARG A C 1
ATOM 1033 O O . ARG A 1 132 ? 8.058 6.380 -14.682 1.00 86.19 132 ARG A O 1
ATOM 1040 N N . LYS A 1 133 ? 6.730 7.446 -13.226 1.00 84.94 133 LYS A N 1
ATOM 1041 C CA . LYS A 1 133 ? 6.714 8.725 -13.944 1.00 84.94 133 LYS A CA 1
ATOM 1042 C C . LYS A 1 133 ? 8.117 9.319 -14.057 1.00 84.94 133 LYS A C 1
ATOM 1044 O O . LYS A 1 133 ? 8.500 9.724 -15.149 1.00 84.94 133 LYS A O 1
ATOM 1049 N N . ILE A 1 134 ? 8.884 9.348 -12.969 1.00 83.56 134 ILE A N 1
ATOM 1050 C CA . ILE A 1 134 ? 10.258 9.869 -12.941 1.00 83.56 134 ILE A CA 1
ATOM 1051 C C . ILE A 1 134 ? 11.153 9.043 -13.869 1.00 83.56 134 ILE A C 1
ATOM 1053 O O . ILE A 1 134 ? 11.836 9.603 -14.725 1.00 83.56 134 ILE A O 1
ATOM 1057 N N . CYS A 1 135 ? 11.098 7.714 -13.758 1.00 77.56 135 CYS A N 1
ATOM 1058 C CA . CYS A 1 135 ? 11.932 6.823 -14.558 1.00 77.56 135 CYS A CA 1
ATOM 1059 C C . CYS A 1 135 ? 11.528 6.786 -16.037 1.00 77.56 135 CYS A C 1
ATOM 1061 O O . CYS A 1 135 ? 12.382 6.532 -16.877 1.00 77.56 135 CYS A O 1
ATOM 1063 N N . PHE A 1 136 ? 10.258 7.024 -16.377 1.00 72.44 136 PHE A N 1
ATOM 1064 C CA . PHE A 1 136 ? 9.767 6.934 -17.755 1.00 72.44 136 PHE A CA 1
ATOM 1065 C C . PHE A 1 136 ? 9.770 8.270 -18.504 1.00 72.44 136 PHE A C 1
ATOM 1067 O O . PHE A 1 136 ? 10.028 8.286 -19.705 1.00 72.44 136 PHE A O 1
ATOM 1074 N N . ARG A 1 137 ? 9.504 9.395 -17.832 1.00 68.56 137 ARG A N 1
ATOM 1075 C CA . ARG A 1 137 ? 9.296 10.694 -18.490 1.00 68.56 137 ARG A CA 1
ATOM 1076 C C . ARG A 1 137 ? 10.537 11.190 -19.229 1.00 68.56 137 ARG A C 1
ATOM 1078 O O . ARG A 1 137 ? 10.475 11.429 -20.431 1.00 68.56 137 ARG A O 1
ATOM 1085 N N . GLU A 1 138 ? 11.663 11.313 -18.532 1.00 63.41 138 GLU A N 1
ATOM 1086 C CA . GLU A 1 138 ? 12.908 11.815 -19.129 1.00 63.41 138 GLU A CA 1
ATOM 1087 C C . GLU A 1 138 ? 13.405 10.908 -20.282 1.00 63.41 138 GLU A C 1
ATOM 1089 O O . GLU A 1 138 ? 13.761 11.417 -21.351 1.00 63.41 138 GLU A O 1
ATOM 1094 N N . PRO A 1 139 ? 13.354 9.568 -20.165 1.00 61.31 139 PRO A N 1
ATOM 1095 C CA . PRO A 1 139 ? 13.801 8.692 -21.246 1.00 61.31 139 PRO A CA 1
ATOM 1096 C C . PRO A 1 139 ? 12.826 8.547 -22.420 1.00 61.31 139 PRO A C 1
ATOM 1098 O O . PRO A 1 139 ? 13.275 8.404 -23.561 1.00 61.31 139 PRO A O 1
ATOM 1101 N N . ALA A 1 140 ? 11.511 8.597 -22.182 1.00 59.47 140 ALA A N 1
ATOM 1102 C CA . ALA A 1 140 ? 10.511 8.574 -23.249 1.00 59.47 140 ALA A CA 1
ATOM 1103 C C . ALA A 1 140 ? 10.598 9.839 -24.112 1.00 59.47 140 ALA A C 1
ATOM 1105 O O . ALA A 1 140 ? 10.578 9.749 -25.339 1.00 59.47 140 ALA A O 1
ATOM 1106 N N . GLU A 1 141 ? 10.782 11.008 -23.491 1.00 60.06 141 GLU A N 1
ATOM 1107 C CA . GLU A 1 141 ? 10.972 12.277 -24.200 1.00 60.06 141 GLU A CA 1
ATOM 1108 C C . GLU A 1 141 ? 12.260 12.275 -25.043 1.00 60.06 141 GLU A C 1
ATOM 1110 O O . GLU A 1 141 ? 12.247 12.708 -26.199 1.00 60.06 141 GLU A O 1
ATOM 1115 N N . ASN A 1 142 ? 13.366 11.746 -24.509 1.00 63.66 142 ASN A N 1
ATOM 1116 C CA . ASN A 1 142 ? 14.631 11.645 -25.243 1.00 63.66 142 ASN A CA 1
ATOM 1117 C C . ASN A 1 142 ? 14.558 10.641 -26.398 1.00 63.66 142 ASN A C 1
ATOM 1119 O O . ASN A 1 142 ? 14.982 10.941 -27.515 1.00 63.66 142 ASN A O 1
ATOM 1123 N N . SER A 1 143 ? 13.958 9.476 -26.167 1.00 59.19 143 SER A N 1
ATOM 1124 C CA . SER A 1 143 ? 13.879 8.439 -27.195 1.00 59.19 143 SER A CA 1
ATOM 1125 C C . SER A 1 143 ? 12.862 8.778 -28.291 1.00 59.19 143 SER A C 1
ATOM 1127 O O . SER A 1 143 ? 13.090 8.445 -29.452 1.00 59.19 143 SER A O 1
ATOM 1129 N N . LEU A 1 144 ? 11.787 9.510 -27.969 1.00 57.59 144 LEU A N 1
ATOM 1130 C CA . LEU A 1 144 ? 10.871 10.085 -28.959 1.00 57.59 144 LEU A CA 1
ATOM 1131 C C . LEU A 1 144 ? 11.575 11.148 -29.815 1.00 57.59 144 LEU A C 1
ATOM 1133 O O . LEU A 1 144 ? 11.416 11.153 -31.035 1.00 57.59 144 LEU A O 1
ATOM 1137 N N . LYS A 1 145 ? 12.396 12.017 -29.207 1.00 60.62 145 LYS A N 1
ATOM 1138 C CA . LYS A 1 145 ? 13.214 12.995 -29.946 1.00 60.62 145 LYS A CA 1
ATOM 1139 C C . LYS A 1 145 ? 14.191 12.309 -30.899 1.00 60.62 145 LYS A C 1
ATOM 1141 O O . LYS A 1 145 ? 14.329 12.750 -32.039 1.00 60.62 145 LYS A O 1
ATOM 1146 N N . ASP A 1 146 ? 14.840 11.232 -30.470 1.00 58.72 146 ASP A N 1
ATOM 1147 C CA . ASP A 1 146 ? 15.777 10.486 -31.312 1.00 58.72 146 ASP A CA 1
ATOM 1148 C C . ASP A 1 146 ? 15.068 9.671 -32.401 1.00 58.72 146 ASP A C 1
ATOM 1150 O O . ASP A 1 146 ? 15.522 9.657 -33.543 1.00 58.72 146 ASP A O 1
ATOM 1154 N N . TYR A 1 147 ? 13.903 9.090 -32.107 1.00 56.44 147 TYR A N 1
ATOM 1155 C CA . TYR A 1 147 ? 13.048 8.451 -33.108 1.00 56.44 147 TYR A CA 1
ATOM 1156 C C . TYR A 1 147 ? 12.595 9.443 -34.191 1.00 56.44 147 TYR A C 1
ATOM 1158 O O . TYR A 1 147 ? 12.745 9.172 -35.381 1.00 56.44 147 TYR A O 1
ATOM 1166 N N . VAL A 1 148 ? 12.120 10.631 -33.801 1.00 56.94 148 VAL A N 1
ATOM 1167 C CA . VAL A 1 148 ? 11.723 11.690 -34.745 1.00 56.94 148 VAL A CA 1
ATOM 1168 C C . VAL A 1 148 ? 12.911 12.162 -35.590 1.00 56.94 148 VAL A C 1
ATOM 1170 O O . VAL A 1 148 ? 12.730 12.459 -36.769 1.00 56.94 148 VAL A O 1
ATOM 1173 N N . LYS A 1 149 ? 14.132 12.193 -35.037 1.00 57.72 149 LYS A N 1
ATOM 1174 C CA . LYS A 1 149 ? 15.347 12.472 -35.821 1.00 57.72 149 LYS A CA 1
ATOM 1175 C C . LYS A 1 149 ? 15.628 11.367 -36.841 1.00 57.72 149 LYS A C 1
ATOM 1177 O O . LYS A 1 149 ? 15.909 11.688 -37.986 1.00 57.72 149 LYS A O 1
ATOM 1182 N N . ILE A 1 150 ? 15.523 10.094 -36.461 1.00 53.75 150 ILE A N 1
ATOM 1183 C CA . ILE A 1 150 ? 15.776 8.957 -37.364 1.00 53.75 150 ILE A CA 1
ATOM 1184 C C . ILE A 1 150 ? 14.759 8.925 -38.513 1.00 53.75 150 ILE A C 1
ATOM 1186 O O . ILE A 1 150 ? 15.145 8.697 -39.652 1.00 53.75 150 ILE A O 1
ATOM 1190 N N . VAL A 1 151 ? 13.483 9.206 -38.237 1.00 51.28 151 VAL A N 1
ATOM 1191 C CA . VAL A 1 151 ? 12.415 9.207 -39.253 1.00 51.28 151 VAL A CA 1
ATOM 1192 C C . VAL A 1 151 ? 12.474 10.438 -40.166 1.00 51.28 151 VAL A C 1
ATOM 1194 O O . VAL A 1 151 ? 12.112 10.346 -41.334 1.00 51.28 151 VAL A O 1
ATOM 1197 N N . LYS A 1 152 ? 12.940 11.595 -39.669 1.00 48.25 152 LYS A N 1
ATOM 1198 C CA . LYS A 1 152 ? 13.065 12.816 -40.487 1.00 48.25 152 LYS A CA 1
ATOM 1199 C C . LYS A 1 152 ? 14.174 12.745 -41.539 1.00 48.25 152 LYS A C 1
ATOM 1201 O O . LYS A 1 152 ? 14.074 13.441 -42.546 1.00 48.25 152 LYS A O 1
ATOM 1206 N N . TYR A 1 153 ? 15.224 11.953 -41.319 1.00 50.03 153 TYR A N 1
ATOM 1207 C CA . TYR A 1 153 ? 16.296 11.780 -42.299 1.00 50.03 153 TYR A CA 1
ATOM 1208 C C . TYR A 1 153 ? 15.989 10.563 -43.176 1.00 50.03 153 TYR A C 1
ATOM 1210 O O . TYR A 1 153 ? 16.169 9.423 -42.768 1.00 50.03 153 TYR A O 1
ATOM 1218 N N . ASN A 1 154 ? 15.524 10.849 -44.389 1.00 48.53 154 ASN A N 1
ATOM 1219 C CA . ASN A 1 154 ? 15.009 9.959 -45.439 1.00 48.53 154 ASN A CA 1
ATOM 1220 C C . ASN A 1 154 ? 15.920 8.802 -45.923 1.00 48.53 154 ASN A C 1
ATOM 1222 O O . ASN A 1 154 ? 15.616 8.183 -46.939 1.00 48.53 154 ASN A O 1
ATOM 1226 N N . ASP A 1 155 ? 17.005 8.470 -45.225 1.00 51.97 155 ASP A N 1
ATOM 1227 C CA . ASP A 1 155 ? 17.892 7.370 -45.592 1.00 51.97 155 ASP A CA 1
ATOM 1228 C C . ASP A 1 155 ? 17.769 6.221 -44.591 1.00 51.97 155 ASP A C 1
ATOM 1230 O O . ASP A 1 155 ? 18.429 6.178 -43.549 1.00 51.97 155 ASP A O 1
ATOM 1234 N N . LEU A 1 156 ? 16.950 5.239 -44.976 1.00 62.16 156 LEU A N 1
ATOM 1235 C CA . LEU A 1 156 ? 16.868 3.867 -44.457 1.00 62.16 156 LEU A CA 1
ATOM 1236 C C . LEU A 1 156 ? 18.197 3.106 -44.647 1.00 62.16 156 LEU A C 1
ATOM 1238 O O . LEU A 1 156 ? 18.258 2.012 -45.213 1.00 62.16 156 LEU A O 1
ATOM 1242 N N . ASN A 1 157 ? 19.305 3.687 -44.190 1.00 70.12 157 ASN A N 1
ATOM 1243 C CA . ASN A 1 157 ? 20.567 2.992 -44.078 1.00 70.12 157 ASN A CA 1
ATOM 1244 C C . ASN A 1 157 ? 20.425 1.964 -42.950 1.00 70.12 157 ASN A C 1
ATOM 1246 O O . ASN A 1 157 ? 20.418 2.309 -41.767 1.00 70.12 157 ASN A O 1
ATOM 1250 N N . LEU A 1 158 ? 20.324 0.691 -43.330 1.00 70.50 158 LEU A N 1
ATOM 1251 C CA . LEU A 1 158 ? 20.199 -0.447 -42.415 1.00 70.50 158 LEU A CA 1
ATOM 1252 C C . LEU A 1 158 ? 21.283 -0.441 -41.325 1.00 70.50 158 LEU A C 1
ATOM 1254 O O . LEU A 1 158 ? 21.024 -0.840 -40.189 1.00 70.50 158 LEU A O 1
ATOM 1258 N N . TRP A 1 159 ? 22.477 0.074 -41.635 1.00 74.75 159 TRP A N 1
ATOM 1259 C CA . TRP A 1 159 ? 23.549 0.243 -40.658 1.00 74.75 159 TRP A CA 1
ATOM 1260 C C . TRP A 1 159 ? 23.187 1.253 -39.563 1.00 74.75 159 TRP A C 1
ATOM 1262 O O . TRP A 1 159 ? 23.373 0.979 -38.376 1.00 74.75 159 TRP A O 1
ATOM 1272 N N . ASN A 1 160 ? 22.595 2.388 -39.937 1.00 74.50 160 ASN A N 1
ATOM 1273 C CA . ASN A 1 160 ? 22.135 3.400 -38.986 1.00 74.50 160 ASN A CA 1
ATOM 1274 C C . ASN A 1 160 ? 20.992 2.861 -38.115 1.00 74.50 160 ASN A C 1
ATOM 1276 O O . ASN A 1 160 ? 20.936 3.154 -36.918 1.00 74.50 160 ASN A O 1
ATOM 1280 N N . ILE A 1 161 ? 20.122 2.013 -38.672 1.00 72.50 161 ILE A N 1
ATOM 1281 C CA . ILE A 1 161 ? 19.047 1.370 -37.906 1.00 72.50 161 ILE A CA 1
ATOM 1282 C C . ILE A 1 161 ? 19.625 0.384 -36.888 1.00 72.50 161 ILE A C 1
ATOM 1284 O O . ILE A 1 161 ? 19.268 0.436 -35.713 1.00 72.50 161 ILE A O 1
ATOM 1288 N N . LYS A 1 162 ? 20.599 -0.440 -37.286 1.00 80.12 162 LYS A N 1
ATOM 1289 C CA . LYS A 1 162 ? 21.304 -1.340 -36.363 1.00 80.12 162 LYS A CA 1
ATOM 1290 C C . LYS A 1 162 ? 21.972 -0.574 -35.214 1.00 80.12 162 LYS A C 1
ATOM 1292 O O . LYS A 1 162 ? 21.770 -0.907 -34.047 1.00 80.12 162 LYS A O 1
ATOM 1297 N N . VAL A 1 163 ? 22.736 0.474 -35.529 1.00 80.06 163 VAL A N 1
ATOM 1298 C CA . VAL A 1 163 ? 23.458 1.275 -34.525 1.00 80.06 163 VAL A CA 1
ATOM 1299 C C . VAL A 1 163 ? 22.495 2.014 -33.591 1.00 80.06 163 VAL A C 1
ATOM 1301 O O . VAL A 1 163 ? 22.703 2.024 -32.376 1.00 80.06 163 VAL A O 1
ATOM 1304 N N . SER A 1 164 ? 21.429 2.614 -34.125 1.00 74.94 164 SER A N 1
ATOM 1305 C CA . SER A 1 164 ? 20.408 3.284 -33.308 1.00 74.94 164 SER A CA 1
ATOM 1306 C C . SER A 1 164 ? 19.651 2.304 -32.411 1.00 74.94 164 SER A C 1
ATOM 1308 O O . SER A 1 164 ? 19.382 2.630 -31.256 1.00 74.94 164 SER A O 1
ATOM 1310 N N . SER A 1 165 ? 19.391 1.079 -32.878 1.00 76.62 165 SER A N 1
ATOM 1311 C CA . SER A 1 165 ? 18.788 0.027 -32.058 1.00 76.62 165 SER A CA 1
ATOM 1312 C C . SER A 1 165 ? 19.674 -0.375 -30.882 1.00 76.62 165 SER A C 1
ATOM 1314 O O . SER A 1 165 ? 19.199 -0.411 -29.751 1.00 76.62 165 SER A O 1
ATOM 1316 N N . GLN A 1 166 ? 20.974 -0.581 -31.114 1.00 82.75 166 GLN A N 1
ATOM 1317 C CA . GLN A 1 166 ? 21.918 -0.934 -30.048 1.00 82.75 166 GLN A CA 1
ATOM 1318 C C . GLN A 1 166 ? 22.007 0.162 -28.971 1.00 82.75 166 GLN A C 1
ATOM 1320 O O . GLN A 1 166 ? 22.060 -0.122 -27.769 1.00 82.75 166 GLN A O 1
ATOM 1325 N N . LYS A 1 167 ? 21.996 1.436 -29.392 1.00 78.38 167 LYS A N 1
ATOM 1326 C CA . LYS A 1 167 ? 21.965 2.583 -28.472 1.00 78.38 167 LYS A CA 1
ATOM 1327 C C . LYS A 1 167 ? 20.666 2.623 -27.669 1.00 78.38 167 LYS A C 1
ATOM 1329 O O . LYS A 1 167 ? 20.726 2.809 -26.454 1.00 78.38 167 LYS A O 1
ATOM 1334 N N . ALA A 1 168 ? 19.526 2.394 -28.321 1.00 76.06 168 ALA A N 1
ATOM 1335 C CA . ALA A 1 168 ? 18.229 2.325 -27.659 1.00 76.06 168 ALA A CA 1
ATOM 1336 C C . ALA A 1 168 ? 18.197 1.206 -26.608 1.00 76.06 168 ALA A C 1
ATOM 1338 O O . ALA A 1 168 ? 17.859 1.479 -25.464 1.00 76.06 168 ALA A O 1
ATOM 1339 N N . HIS A 1 169 ? 18.652 -0.011 -26.928 1.00 81.19 169 HIS A N 1
ATOM 1340 C CA . HIS A 1 169 ? 18.724 -1.125 -25.964 1.00 81.19 169 HIS A CA 1
ATOM 1341 C C . HIS A 1 169 ? 19.581 -0.795 -24.745 1.00 81.19 169 HIS A C 1
ATOM 1343 O O . HIS A 1 169 ? 19.167 -1.031 -23.612 1.00 81.19 169 HIS A O 1
ATOM 1349 N N . THR A 1 170 ? 20.745 -0.182 -24.961 1.00 83.44 170 THR A N 1
ATOM 1350 C CA . THR A 1 170 ? 21.618 0.259 -23.862 1.00 83.44 170 THR A CA 1
ATOM 1351 C C . THR A 1 170 ? 20.925 1.294 -22.973 1.00 83.44 170 THR A C 1
ATOM 1353 O O . THR A 1 170 ? 21.080 1.278 -21.752 1.00 83.44 170 THR A O 1
ATOM 1356 N N . HIS A 1 171 ? 20.158 2.208 -23.572 1.00 77.62 171 HIS A N 1
ATOM 1357 C CA . HIS A 1 171 ? 19.395 3.204 -22.831 1.00 77.62 171 HIS A CA 1
ATOM 1358 C C . HIS A 1 171 ? 18.236 2.561 -22.057 1.00 77.62 171 HIS A C 1
ATOM 1360 O O . HIS A 1 171 ? 18.139 2.770 -20.852 1.00 77.62 171 HIS A O 1
ATOM 1366 N N . LEU A 1 172 ? 17.438 1.702 -22.698 1.00 79.12 172 LEU A N 1
ATOM 1367 C CA . LEU A 1 172 ? 16.344 0.948 -22.074 1.00 79.12 172 LEU A CA 1
ATOM 1368 C C . LEU A 1 172 ? 16.817 0.122 -20.887 1.00 79.12 172 LEU A C 1
ATOM 1370 O O . LEU A 1 172 ? 16.181 0.141 -19.839 1.00 79.12 172 LEU A O 1
ATOM 1374 N N . TYR A 1 173 ? 17.966 -0.541 -21.011 1.00 84.75 173 TYR A N 1
ATOM 1375 C CA . TYR A 1 173 ? 18.568 -1.265 -19.900 1.00 84.75 173 TYR A CA 1
ATOM 1376 C C . TYR A 1 173 ? 18.829 -0.348 -18.696 1.00 84.75 173 TYR A C 1
ATOM 1378 O O . TYR A 1 173 ? 18.493 -0.704 -17.567 1.00 84.75 173 TYR A O 1
ATOM 1386 N N . LYS A 1 174 ? 19.370 0.859 -18.918 1.00 84.31 174 LYS A N 1
ATOM 1387 C CA . LYS A 1 174 ? 19.580 1.846 -17.845 1.00 84.31 174 LYS A CA 1
ATOM 1388 C C . LYS A 1 174 ? 18.261 2.309 -17.226 1.00 84.31 174 LYS A C 1
ATOM 1390 O O . LYS A 1 174 ? 18.212 2.471 -16.013 1.00 84.31 174 LYS A O 1
ATOM 1395 N N . ILE A 1 175 ? 17.211 2.499 -18.028 1.00 81.19 175 ILE A N 1
ATOM 1396 C CA . ILE A 1 175 ? 15.870 2.860 -17.537 1.00 81.19 175 ILE A CA 1
ATOM 1397 C C . ILE A 1 175 ? 15.321 1.753 -16.644 1.00 81.19 175 ILE A C 1
ATOM 1399 O O . ILE A 1 175 ? 14.956 2.015 -15.505 1.00 81.19 175 ILE A O 1
ATOM 1403 N N . VAL A 1 176 ? 15.298 0.516 -17.146 1.00 86.38 176 VAL A N 1
ATOM 1404 C CA . VAL A 1 176 ? 14.801 -0.657 -16.416 1.00 86.38 176 VAL A CA 1
ATOM 1405 C C . VAL A 1 176 ? 15.579 -0.842 -15.118 1.00 86.38 176 VAL A C 1
ATOM 1407 O O . VAL A 1 176 ? 14.981 -1.079 -14.075 1.00 86.38 176 VAL A O 1
ATOM 1410 N N . ARG A 1 177 ? 16.906 -0.688 -15.159 1.00 89.31 177 ARG A N 1
ATOM 1411 C CA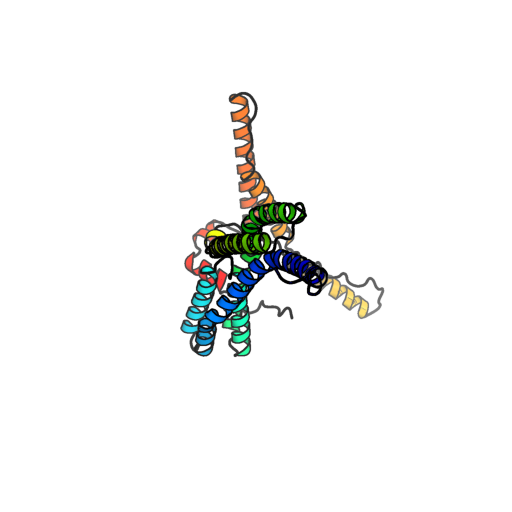 . ARG A 1 177 ? 17.757 -0.770 -13.972 1.00 89.31 177 ARG A CA 1
ATOM 1412 C C . ARG A 1 177 ? 17.426 0.319 -12.949 1.00 89.31 177 ARG A C 1
ATOM 1414 O O . ARG A 1 177 ? 17.189 -0.014 -11.796 1.00 89.31 177 ARG A O 1
ATOM 1421 N N . ARG A 1 178 ? 17.356 1.586 -13.369 1.00 87.62 178 ARG A N 1
ATOM 1422 C CA . ARG A 1 178 ? 16.981 2.705 -12.487 1.00 87.62 178 ARG A CA 1
ATOM 1423 C C . ARG A 1 178 ? 15.588 2.521 -11.898 1.00 87.62 178 ARG A C 1
ATOM 1425 O O . ARG A 1 178 ? 15.387 2.799 -10.725 1.00 87.62 178 ARG A O 1
ATOM 1432 N N . PHE A 1 179 ? 14.641 2.029 -12.696 1.00 89.19 179 PHE A N 1
ATOM 1433 C CA . PHE A 1 179 ? 13.296 1.740 -12.220 1.00 89.19 179 PHE A CA 1
ATOM 1434 C C . PHE A 1 179 ? 13.316 0.644 -11.155 1.00 89.19 179 PHE A C 1
ATOM 1436 O O . PHE A 1 179 ? 12.781 0.876 -10.080 1.00 89.19 179 PHE A O 1
ATOM 1443 N N . LYS A 1 180 ? 14.006 -0.483 -11.397 1.00 91.81 180 LYS A N 1
ATOM 1444 C CA . LYS A 1 180 ? 14.207 -1.552 -10.400 1.00 91.81 180 LYS A CA 1
ATOM 1445 C C . LYS A 1 180 ? 14.823 -1.028 -9.101 1.00 91.81 180 LYS A C 1
ATOM 1447 O O . LYS A 1 180 ? 14.362 -1.396 -8.029 1.00 91.81 180 LYS A O 1
ATOM 1452 N N . GLU A 1 181 ? 15.832 -0.166 -9.195 1.00 92.56 181 GLU A N 1
ATOM 1453 C CA . GLU A 1 181 ? 16.466 0.471 -8.034 1.00 92.56 181 GLU A CA 1
ATOM 1454 C C . GLU A 1 181 ? 15.480 1.390 -7.284 1.00 92.56 181 GLU A C 1
ATOM 1456 O O . GLU A 1 181 ? 15.419 1.345 -6.060 1.00 92.56 181 GLU A O 1
ATOM 1461 N N . ALA A 1 182 ? 14.659 2.168 -7.999 1.00 91.69 182 ALA A N 1
ATOM 1462 C CA . ALA A 1 182 ? 13.680 3.081 -7.403 1.00 91.69 182 ALA A CA 1
ATOM 1463 C C . ALA A 1 182 ? 12.506 2.361 -6.713 1.00 91.69 182 ALA A C 1
ATOM 1465 O O . ALA A 1 182 ? 12.035 2.815 -5.674 1.00 91.69 182 ALA A O 1
ATOM 1466 N N . VAL A 1 183 ? 12.026 1.248 -7.277 1.00 92.88 183 VAL A N 1
ATOM 1467 C CA . VAL A 1 183 ? 10.889 0.477 -6.730 1.00 92.88 183 VAL A CA 1
ATOM 1468 C C . VAL A 1 183 ? 11.313 -0.617 -5.747 1.00 92.88 183 VAL A C 1
ATOM 1470 O O . VAL A 1 183 ? 10.489 -1.106 -4.982 1.00 92.88 183 VAL A O 1
ATOM 1473 N N . GLY A 1 184 ? 12.596 -0.984 -5.729 1.00 93.31 184 GLY A N 1
ATOM 1474 C CA . GLY A 1 184 ? 13.177 -1.932 -4.773 1.00 93.31 184 GLY A CA 1
ATOM 1475 C C . GLY A 1 184 ? 13.447 -1.345 -3.384 1.00 93.31 184 GLY A C 1
ATOM 1476 O O . GLY A 1 184 ? 14.038 -2.016 -2.542 1.00 93.31 184 GLY A O 1
ATOM 1477 N N . VAL A 1 185 ? 13.047 -0.096 -3.134 1.00 94.31 185 VAL A N 1
ATOM 1478 C CA . VAL A 1 185 ? 13.178 0.562 -1.829 1.00 94.31 185 VAL A CA 1
ATOM 1479 C C . VAL A 1 185 ? 12.130 0.013 -0.859 1.00 94.31 185 VAL A C 1
ATOM 1481 O O . VAL A 1 185 ? 10.977 -0.200 -1.241 1.00 94.31 185 VAL A O 1
ATOM 1484 N N . GLN A 1 186 ? 12.528 -0.202 0.397 1.00 95.38 186 GLN A N 1
ATOM 1485 C CA . GLN A 1 186 ? 11.641 -0.687 1.456 1.00 95.38 186 GLN A CA 1
ATOM 1486 C C . GLN A 1 186 ? 10.511 0.298 1.775 1.00 95.38 186 GLN A C 1
ATOM 1488 O O . GLN A 1 186 ? 10.695 1.518 1.766 1.00 95.38 186 GLN A O 1
ATOM 1493 N N . VAL A 1 187 ? 9.341 -0.242 2.117 1.00 95.06 187 VAL A N 1
ATOM 1494 C CA . VAL A 1 187 ? 8.152 0.555 2.457 1.00 95.06 187 VAL A CA 1
ATOM 1495 C C . VAL A 1 187 ? 8.150 1.096 3.884 1.00 95.06 187 VAL A C 1
ATOM 1497 O O . VAL A 1 187 ? 7.251 1.859 4.207 1.00 95.06 187 VAL A O 1
ATOM 1500 N N . SER A 1 188 ? 9.135 0.758 4.720 1.00 91.38 188 SER A N 1
ATOM 1501 C CA . SER A 1 188 ? 9.195 1.150 6.139 1.00 91.38 188 SER A CA 1
ATOM 1502 C C . SER A 1 188 ? 8.958 2.648 6.367 1.00 91.38 188 SER A C 1
ATOM 1504 O O . SER A 1 188 ? 8.125 3.020 7.185 1.00 91.38 188 SER A O 1
ATOM 1506 N N . SER A 1 189 ? 9.573 3.505 5.546 1.00 90.38 189 SER A N 1
ATOM 1507 C CA . SER A 1 189 ? 9.369 4.968 5.571 1.00 90.38 189 SER A CA 1
ATOM 1508 C C . SER A 1 189 ? 7.933 5.438 5.288 1.00 90.38 189 SER A C 1
ATOM 1510 O O . SER A 1 189 ? 7.607 6.606 5.479 1.00 90.38 189 SER A O 1
ATOM 1512 N N . CYS A 1 190 ? 7.069 4.572 4.756 1.00 90.38 190 CYS A N 1
ATOM 1513 C CA . CYS A 1 190 ? 5.658 4.876 4.531 1.00 90.38 190 CYS A CA 1
ATOM 1514 C C . CYS A 1 190 ? 4.835 4.726 5.813 1.00 90.38 190 CYS A C 1
ATOM 1516 O O . CYS A 1 190 ? 3.782 5.346 5.903 1.00 90.38 190 CYS A O 1
ATOM 1518 N N . PHE A 1 191 ? 5.303 3.945 6.790 1.00 89.56 191 PHE A N 1
ATOM 1519 C CA . PHE A 1 191 ? 4.587 3.726 8.048 1.00 89.56 191 PHE A CA 1
ATOM 1520 C C . PHE A 1 191 ? 4.691 4.918 9.004 1.00 89.56 191 PHE A C 1
ATOM 1522 O O . PHE A 1 191 ? 3.802 5.108 9.828 1.00 89.56 191 PHE A O 1
ATOM 1529 N N . ASP A 1 192 ? 5.704 5.769 8.825 1.00 86.31 192 ASP A N 1
ATOM 1530 C CA . ASP A 1 192 ? 5.863 7.032 9.561 1.00 86.31 192 ASP A CA 1
ATOM 1531 C C . ASP A 1 192 ? 4.919 8.142 9.058 1.00 86.31 192 ASP A C 1
ATOM 1533 O O . ASP A 1 192 ? 4.818 9.215 9.657 1.00 86.31 192 ASP A O 1
ATOM 1537 N N . MET A 1 193 ? 4.237 7.912 7.932 1.00 84.69 193 MET A N 1
ATOM 1538 C CA . MET A 1 193 ? 3.319 8.873 7.334 1.00 84.69 193 MET A CA 1
ATOM 1539 C C . MET A 1 193 ? 1.906 8.657 7.870 1.00 84.69 193 MET A C 1
ATOM 1541 O O . MET A 1 193 ? 1.400 7.536 7.904 1.00 84.69 193 MET A O 1
ATOM 1545 N N . LEU A 1 194 ? 1.241 9.756 8.229 1.00 78.94 194 LEU A N 1
ATOM 1546 C CA . LEU A 1 194 ? -0.175 9.719 8.578 1.00 78.94 194 LEU A CA 1
ATOM 1547 C C . LEU A 1 194 ? -0.994 9.308 7.356 1.00 78.94 194 LEU A C 1
ATOM 1549 O O . LEU A 1 194 ? -0.866 9.892 6.277 1.00 78.94 194 LEU A O 1
ATOM 1553 N N . VAL A 1 195 ? -1.831 8.297 7.549 1.00 80.69 195 VAL A N 1
ATOM 1554 C CA . VAL A 1 195 ? -2.766 7.813 6.539 1.00 80.69 195 VAL A CA 1
ATOM 1555 C C . VAL A 1 195 ? -4.072 8.571 6.693 1.00 80.69 195 VAL A C 1
ATOM 1557 O O . VAL A 1 195 ? -4.529 8.817 7.810 1.00 80.69 195 VAL A O 1
ATOM 1560 N N . ASP A 1 196 ? -4.668 8.946 5.568 1.00 71.62 196 ASP A N 1
ATOM 1561 C CA . ASP A 1 196 ? -5.991 9.553 5.568 1.00 71.62 196 ASP A CA 1
ATOM 1562 C C . ASP A 1 196 ? -7.026 8.516 6.026 1.00 71.62 196 ASP A C 1
ATOM 1564 O O . ASP A 1 196 ? -7.325 7.550 5.315 1.00 71.62 196 ASP A O 1
ATOM 1568 N N . MET A 1 197 ? -7.548 8.687 7.241 1.00 64.62 197 MET A N 1
ATOM 1569 C CA . MET A 1 197 ? -8.663 7.883 7.722 1.00 64.62 197 MET A CA 1
ATOM 1570 C C . MET A 1 197 ? -9.942 8.384 7.058 1.00 64.62 197 MET A C 1
ATOM 1572 O O . MET A 1 197 ? -10.480 9.444 7.397 1.00 64.62 197 MET A O 1
ATOM 1576 N N . LYS A 1 198 ? -10.461 7.587 6.124 1.00 64.81 198 LYS A N 1
ATOM 1577 C CA . LYS A 1 198 ? -11.817 7.783 5.618 1.00 64.81 198 LYS A CA 1
ATOM 1578 C C . LYS A 1 198 ? -12.795 7.467 6.739 1.00 64.81 198 LYS A C 1
ATOM 1580 O O . LYS A 1 198 ? -12.858 6.333 7.209 1.00 64.81 198 LYS A O 1
ATOM 1585 N N . THR A 1 199 ? -13.554 8.471 7.159 1.00 60.25 199 THR A N 1
ATOM 1586 C CA . THR A 1 199 ? -14.713 8.276 8.024 1.00 60.25 199 THR A CA 1
ATOM 1587 C C . THR A 1 199 ? -15.668 7.329 7.297 1.00 60.25 199 THR A C 1
ATOM 1589 O O . THR A 1 199 ? -15.987 7.556 6.130 1.00 60.25 199 THR A O 1
ATOM 1592 N N . LEU A 1 200 ? -16.070 6.232 7.943 1.00 57.62 200 LEU A N 1
ATOM 1593 C CA . LEU A 1 200 ? -17.085 5.334 7.396 1.00 57.62 200 LEU A CA 1
ATOM 1594 C C . LEU A 1 200 ? -18.380 6.135 7.234 1.00 57.62 200 LEU A C 1
ATOM 1596 O O . LEU A 1 200 ? -19.022 6.484 8.222 1.00 57.62 200 LEU A O 1
ATOM 1600 N N . GLU A 1 201 ? -18.751 6.435 5.993 1.00 58.09 201 GLU A N 1
ATOM 1601 C CA . GLU A 1 201 ? -20.082 6.941 5.675 1.00 58.09 201 GLU A CA 1
ATOM 1602 C C . GLU A 1 201 ? -21.071 5.797 5.910 1.00 58.09 201 GLU A C 1
ATOM 1604 O O . GLU A 1 201 ? -21.276 4.930 5.058 1.00 58.09 201 GLU A O 1
ATOM 1609 N N . VAL A 1 202 ? -21.640 5.742 7.114 1.00 61.06 202 VAL A N 1
ATOM 1610 C CA . VAL A 1 202 ? -22.724 4.808 7.412 1.00 61.06 202 VAL A CA 1
ATOM 1611 C C . VAL A 1 202 ? -23.924 5.253 6.586 1.00 61.06 202 VAL A C 1
ATOM 1613 O O . VAL A 1 202 ? -24.475 6.332 6.804 1.00 61.06 202 VAL A O 1
ATOM 1616 N N . SER A 1 203 ? -24.305 4.440 5.599 1.00 61.00 203 SER A N 1
ATOM 1617 C CA . SER A 1 203 ? -25.486 4.726 4.789 1.00 61.00 203 SER A CA 1
ATOM 1618 C C . SER A 1 203 ? -26.716 4.777 5.703 1.00 61.00 203 SER A C 1
ATOM 1620 O O . SER A 1 203 ? -26.893 3.863 6.517 1.00 61.00 203 SER A O 1
ATOM 1622 N N . PRO A 1 204 ? -27.557 5.823 5.612 1.00 65.00 204 PRO A N 1
ATOM 1623 C CA . PRO A 1 204 ? -28.763 5.887 6.417 1.00 65.00 204 PRO A CA 1
ATOM 1624 C C . PRO A 1 204 ? -29.674 4.697 6.080 1.00 65.00 204 PRO A C 1
ATOM 1626 O O . PRO A 1 204 ? -29.734 4.272 4.920 1.00 65.00 204 PRO A O 1
ATOM 1629 N N . PRO A 1 205 ? -30.404 4.150 7.068 1.00 66.06 205 PRO A N 1
ATOM 1630 C CA . PRO A 1 205 ? -31.357 3.082 6.808 1.00 66.06 205 PRO A CA 1
ATOM 1631 C C . PRO A 1 205 ? -32.373 3.537 5.755 1.00 66.06 205 PRO A C 1
ATOM 1633 O O . PRO A 1 205 ? -32.840 4.678 5.770 1.00 66.06 205 PRO A O 1
ATOM 1636 N N . SER A 1 206 ? -32.711 2.642 4.823 1.00 72.69 206 SER A N 1
ATOM 1637 C CA . SER A 1 206 ? -33.689 2.950 3.777 1.00 72.69 206 SER A CA 1
ATOM 1638 C C . SER A 1 206 ? -35.040 3.323 4.404 1.00 72.69 206 SER A C 1
ATOM 1640 O O . SER A 1 206 ? -35.494 2.622 5.314 1.00 72.69 206 SER A O 1
ATOM 1642 N N . PRO A 1 207 ? -35.698 4.402 3.942 1.00 69.44 207 PRO A N 1
ATOM 1643 C CA . PRO A 1 207 ? -36.987 4.806 4.482 1.00 69.44 207 PRO A CA 1
ATOM 1644 C C . PRO A 1 207 ? -38.040 3.721 4.236 1.00 69.44 207 PRO A C 1
ATOM 1646 O O . PRO A 1 207 ? -38.063 3.077 3.183 1.00 69.44 207 PRO A O 1
ATOM 1649 N N . LEU A 1 208 ? -38.926 3.524 5.215 1.00 69.50 208 LEU A N 1
ATOM 1650 C CA . LEU A 1 208 ? -40.066 2.623 5.060 1.00 69.50 208 LEU A CA 1
ATOM 1651 C C . LEU A 1 208 ? -41.033 3.174 3.992 1.00 69.50 208 LEU A C 1
ATOM 1653 O O . LEU A 1 208 ? -41.235 4.389 3.937 1.00 69.50 208 LEU A O 1
ATOM 1657 N N . PRO A 1 209 ? -41.666 2.318 3.169 1.00 73.00 209 PRO A N 1
ATOM 1658 C CA . PRO A 1 209 ? -42.630 2.760 2.166 1.00 73.00 209 PRO A CA 1
ATOM 1659 C C . PRO A 1 209 ? -43.821 3.489 2.800 1.00 73.00 209 PRO A C 1
ATOM 1661 O O . PRO A 1 209 ? -44.517 2.935 3.654 1.00 73.00 209 PRO A O 1
ATOM 1664 N N . GLU A 1 210 ? -44.114 4.706 2.339 1.00 66.81 210 GLU A N 1
ATOM 1665 C CA . GLU A 1 210 ? -45.310 5.452 2.741 1.00 66.81 210 GLU A CA 1
ATOM 1666 C C . GLU A 1 210 ? -46.557 4.811 2.123 1.00 66.81 210 GLU A C 1
ATOM 1668 O O . GLU A 1 210 ? -46.971 5.115 1.007 1.00 66.81 210 GLU A O 1
ATOM 1673 N N . THR A 1 211 ? -47.145 3.858 2.837 1.00 71.56 211 THR A N 1
ATOM 1674 C CA . THR A 1 211 ? -48.335 3.134 2.386 1.00 71.56 211 THR A CA 1
ATOM 1675 C C . THR A 1 211 ? -49.356 3.066 3.514 1.00 71.56 211 THR A C 1
ATOM 1677 O O . THR A 1 211 ? -49.042 2.752 4.663 1.00 71.56 211 THR A O 1
ATOM 1680 N N . THR A 1 212 ? -50.601 3.431 3.207 1.00 71.94 212 THR A N 1
ATOM 1681 C CA . THR A 1 212 ? -51.700 3.450 4.172 1.00 71.94 212 THR A CA 1
ATOM 1682 C C . THR A 1 212 ? -52.258 2.043 4.332 1.00 71.94 212 THR A C 1
ATOM 1684 O O . THR A 1 212 ? -53.007 1.545 3.497 1.00 71.94 212 THR A O 1
ATOM 1687 N N . PHE A 1 213 ? -51.883 1.387 5.427 1.00 71.56 213 PHE A N 1
ATOM 1688 C CA . PHE A 1 213 ? -52.407 0.074 5.784 1.00 71.56 213 PHE A CA 1
ATOM 1689 C C . PHE A 1 213 ? -53.326 0.140 7.010 1.00 71.56 213 PHE A C 1
ATOM 1691 O O . PHE A 1 213 ? -53.217 1.033 7.858 1.00 71.56 213 PHE A O 1
ATOM 1698 N N . ASP A 1 214 ? -54.224 -0.840 7.114 1.00 82.69 214 ASP A N 1
ATOM 1699 C CA . ASP A 1 214 ? -55.171 -0.990 8.220 1.00 82.69 214 ASP A CA 1
ATOM 1700 C C . ASP A 1 214 ? -54.838 -2.188 9.122 1.00 82.69 214 ASP A C 1
ATOM 1702 O O . ASP A 1 214 ? -54.130 -3.132 8.754 1.00 82.69 214 ASP A O 1
ATOM 1706 N N . GLY A 1 215 ? -55.367 -2.146 10.347 1.00 84.44 215 GLY A N 1
ATOM 1707 C CA . GLY A 1 215 ? -55.308 -3.253 11.300 1.00 84.44 215 GLY A CA 1
ATOM 1708 C C . GLY A 1 215 ? -53.886 -3.624 11.732 1.00 84.44 215 GLY A C 1
ATOM 1709 O O . GLY A 1 215 ? -53.100 -2.778 12.157 1.00 84.44 215 GLY A O 1
ATOM 1710 N N . ARG A 1 216 ? -53.552 -4.919 11.655 1.00 85.06 216 ARG A N 1
ATOM 1711 C CA . ARG A 1 216 ? -52.261 -5.454 12.130 1.00 85.06 216 ARG A CA 1
ATOM 1712 C C . ARG A 1 216 ? -51.061 -4.888 11.370 1.00 85.06 216 ARG A C 1
ATOM 1714 O O . ARG A 1 216 ? -49.991 -4.757 11.954 1.00 85.06 216 ARG A O 1
ATOM 1721 N N . ILE A 1 217 ? -51.245 -4.527 10.100 1.00 84.00 217 ILE A N 1
ATOM 1722 C CA . ILE A 1 217 ? -50.168 -4.001 9.255 1.00 84.00 217 ILE A CA 1
ATOM 1723 C C . ILE A 1 217 ? -49.787 -2.582 9.702 1.00 84.00 217 ILE A C 1
ATOM 1725 O O . ILE A 1 217 ? -48.602 -2.280 9.807 1.00 84.00 217 ILE A O 1
ATOM 1729 N N . ARG A 1 218 ? -50.767 -1.745 10.084 1.00 84.44 218 ARG A N 1
ATOM 1730 C CA . ARG A 1 218 ? -50.497 -0.437 10.708 1.00 84.44 218 ARG A CA 1
ATOM 1731 C C . ARG A 1 218 ? -49.664 -0.587 11.975 1.00 84.44 218 ARG A C 1
ATOM 1733 O O . ARG A 1 218 ? -48.662 0.098 12.136 1.00 84.44 218 ARG A O 1
ATOM 1740 N N . ARG A 1 219 ? -50.047 -1.522 12.850 1.00 85.56 219 ARG A N 1
ATOM 1741 C CA . ARG A 1 219 ? -49.334 -1.741 14.112 1.00 85.56 219 ARG A CA 1
ATOM 1742 C C . ARG A 1 219 ? -47.901 -2.236 13.898 1.00 85.56 219 ARG A C 1
ATOM 1744 O O . ARG A 1 219 ? -47.005 -1.822 14.625 1.00 85.56 219 ARG A O 1
ATOM 1751 N N . ALA A 1 220 ? -47.679 -3.093 12.900 1.00 87.19 220 ALA A N 1
ATOM 1752 C CA . ALA A 1 220 ? -46.341 -3.537 12.515 1.00 87.19 220 ALA A CA 1
ATOM 1753 C C . ALA A 1 220 ? -45.486 -2.387 11.950 1.00 87.19 220 ALA A C 1
ATOM 1755 O O . ALA A 1 220 ? -44.301 -2.309 12.266 1.00 87.19 220 ALA A O 1
ATOM 1756 N N . MET A 1 221 ? -46.077 -1.473 11.169 1.00 84.50 221 MET A N 1
ATOM 1757 C CA . MET A 1 221 ? -45.396 -0.269 10.670 1.00 84.50 221 MET A CA 1
ATOM 1758 C C . MET A 1 221 ? -45.013 0.695 11.796 1.00 84.50 221 MET A C 1
ATOM 1760 O O . MET A 1 221 ? -43.882 1.169 11.822 1.00 84.50 221 MET A O 1
ATOM 1764 N N . GLU A 1 222 ? -45.921 0.952 12.742 1.00 85.75 222 GLU A N 1
ATOM 1765 C CA . GLU A 1 222 ? -45.635 1.761 13.937 1.00 85.75 222 GLU A CA 1
ATOM 1766 C C . GLU A 1 222 ? -44.463 1.173 14.727 1.00 85.75 222 GLU A C 1
ATOM 1768 O O . GLU A 1 222 ? -43.483 1.864 14.978 1.00 85.75 222 GLU A O 1
ATOM 1773 N N . LEU A 1 223 ? -44.508 -0.131 15.020 1.00 89.56 223 LEU A N 1
ATOM 1774 C CA . LEU A 1 223 ? -43.442 -0.814 15.750 1.00 89.56 223 LEU A CA 1
ATOM 1775 C C . LEU A 1 223 ? -42.109 -0.793 14.985 1.00 89.56 223 LEU A C 1
ATOM 1777 O O . LEU A 1 223 ? -41.057 -0.600 15.584 1.00 89.56 223 LEU A O 1
ATOM 1781 N N . SER A 1 224 ? -42.143 -0.951 13.660 1.00 88.06 224 SER A N 1
ATOM 1782 C CA . SER A 1 224 ? -40.942 -0.858 12.819 1.00 88.06 224 SER A CA 1
ATOM 1783 C C . SER A 1 224 ? -40.350 0.551 12.837 1.00 88.06 224 SER A C 1
ATOM 1785 O O . SER A 1 224 ? -39.133 0.702 12.889 1.00 88.06 224 SER A O 1
ATOM 1787 N N . LYS A 1 225 ? -41.196 1.589 12.840 1.00 86.44 225 LYS A N 1
ATOM 1788 C CA . LYS A 1 225 ? -40.765 2.985 12.965 1.00 86.44 225 LYS A CA 1
ATOM 1789 C C . LYS A 1 225 ? -40.156 3.267 14.340 1.00 86.44 225 LYS A C 1
ATOM 1791 O O . LYS A 1 225 ? -39.117 3.922 14.410 1.00 86.44 225 LYS A O 1
ATOM 1796 N N . ASP A 1 226 ? -40.755 2.746 15.407 1.00 88.62 226 ASP A N 1
ATOM 1797 C CA . ASP A 1 226 ? -40.228 2.876 16.769 1.00 88.62 226 ASP A CA 1
ATOM 1798 C C . ASP A 1 226 ? -38.862 2.181 16.897 1.00 88.62 226 ASP A C 1
ATOM 1800 O O . ASP A 1 226 ? -37.919 2.769 17.424 1.00 88.62 226 ASP A O 1
ATOM 1804 N N . ILE A 1 227 ? -38.720 0.971 16.336 1.00 89.12 227 ILE A N 1
ATOM 1805 C CA . ILE A 1 227 ? -37.443 0.242 16.280 1.00 89.12 227 ILE A CA 1
ATOM 1806 C C . ILE A 1 227 ? -36.398 1.028 15.486 1.00 89.12 227 ILE A C 1
ATOM 1808 O O . ILE A 1 227 ? -35.269 1.148 15.949 1.00 89.12 227 ILE A O 1
ATOM 1812 N N . LEU A 1 228 ? -36.750 1.576 14.318 1.00 86.19 228 LEU A N 1
ATOM 1813 C CA . LEU A 1 228 ? -35.823 2.373 13.508 1.00 86.19 228 LEU A CA 1
ATOM 1814 C C . LEU A 1 228 ? -35.372 3.642 14.232 1.00 86.19 228 LEU A C 1
ATOM 1816 O O . LEU A 1 228 ? -34.193 3.973 14.185 1.00 86.19 228 LEU A O 1
ATOM 1820 N N . THR A 1 229 ? -36.290 4.326 14.918 1.00 86.44 229 THR A N 1
ATOM 1821 C CA . THR A 1 229 ? -35.969 5.530 15.699 1.00 86.44 229 THR A CA 1
ATOM 1822 C C . THR A 1 229 ? -35.021 5.179 16.844 1.00 86.44 229 THR A C 1
ATOM 1824 O O . THR A 1 229 ? -33.975 5.799 16.995 1.00 86.44 229 THR A O 1
ATOM 1827 N N . TYR A 1 230 ? -35.330 4.115 17.590 1.00 87.94 230 TYR A N 1
ATOM 1828 C CA . TYR A 1 230 ? -34.473 3.640 18.671 1.00 87.94 230 TYR A CA 1
ATOM 1829 C C . TYR A 1 230 ? -33.092 3.189 18.174 1.00 87.94 230 TYR A C 1
ATOM 1831 O O . TYR A 1 230 ? -32.075 3.520 18.779 1.00 87.94 230 TYR A O 1
ATOM 1839 N N . ALA A 1 231 ? -33.042 2.453 17.061 1.00 85.19 231 ALA A N 1
ATOM 1840 C CA . ALA A 1 231 ? -31.796 2.009 16.450 1.00 85.19 231 ALA A CA 1
ATOM 1841 C C . ALA A 1 231 ? -30.945 3.197 15.988 1.00 85.19 231 ALA A C 1
ATOM 1843 O O . ALA A 1 231 ? -29.753 3.214 16.269 1.00 85.19 231 ALA A O 1
ATOM 1844 N N . HIS A 1 232 ? -31.561 4.198 15.350 1.00 83.75 232 HIS A N 1
ATOM 1845 C CA . HIS A 1 232 ? -30.894 5.428 14.926 1.00 83.75 232 HIS A CA 1
ATOM 1846 C C . HIS A 1 232 ? -30.273 6.179 16.109 1.00 83.75 232 HIS A C 1
ATOM 1848 O O . HIS A 1 232 ? -29.114 6.584 16.038 1.00 83.75 232 HIS A O 1
ATOM 1854 N N . ASP A 1 233 ? -31.015 6.330 17.207 1.00 84.38 233 ASP A N 1
ATOM 1855 C CA . ASP A 1 233 ? -30.523 7.009 18.408 1.00 84.38 233 ASP A CA 1
ATOM 1856 C C . ASP A 1 233 ? -29.364 6.243 19.063 1.00 84.38 233 ASP A C 1
ATOM 1858 O O . ASP A 1 233 ? -28.398 6.854 19.525 1.00 84.38 233 ASP A O 1
ATOM 1862 N N . LEU A 1 234 ? -29.422 4.906 19.061 1.00 83.25 234 LEU A N 1
ATOM 1863 C CA . LEU A 1 234 ? -28.359 4.049 19.587 1.00 83.25 234 LEU A CA 1
ATOM 1864 C C . LEU A 1 234 ? -27.101 4.067 18.704 1.00 83.25 234 LEU A C 1
ATOM 1866 O O . LEU A 1 234 ? -25.985 3.999 19.216 1.00 83.25 234 LEU A O 1
ATOM 1870 N N . SER A 1 235 ? -27.272 4.162 17.384 1.00 80.00 235 SER A N 1
ATOM 1871 C CA . SER A 1 235 ? -26.185 4.225 16.403 1.00 80.00 235 SER A CA 1
ATOM 1872 C C . SER A 1 235 ? -25.772 5.656 16.056 1.00 80.00 235 SER A C 1
ATOM 1874 O O . SER A 1 235 ? -25.155 5.873 15.015 1.00 80.00 235 SER A O 1
ATOM 1876 N N . ASN A 1 236 ? -26.137 6.649 16.870 1.00 81.62 236 ASN A N 1
ATOM 1877 C CA . ASN A 1 236 ? -25.836 8.039 16.567 1.00 81.62 236 ASN A CA 1
ATOM 1878 C C . ASN A 1 236 ? -24.326 8.309 16.683 1.00 81.62 236 ASN A C 1
ATOM 1880 O O . ASN A 1 236 ? -23.770 8.415 17.776 1.00 81.62 236 ASN A O 1
ATOM 1884 N N . THR A 1 237 ? -23.666 8.455 15.536 1.00 83.12 237 THR A N 1
ATOM 1885 C CA . THR A 1 237 ? -22.234 8.763 15.430 1.00 83.12 237 THR A CA 1
ATOM 1886 C C . THR A 1 237 ? -21.955 10.236 15.124 1.00 83.12 237 THR A C 1
ATOM 1888 O O . THR A 1 237 ? -20.805 10.587 14.855 1.00 83.12 237 THR A O 1
ATOM 1891 N N . GLN A 1 238 ? -22.969 11.111 15.167 1.00 84.38 238 GLN A N 1
ATOM 1892 C CA . GLN A 1 238 ? -22.857 12.515 14.755 1.00 84.38 238 GLN A CA 1
ATOM 1893 C C . GLN A 1 238 ? -21.735 13.248 15.498 1.00 84.38 238 GLN A C 1
ATOM 1895 O O . GLN A 1 2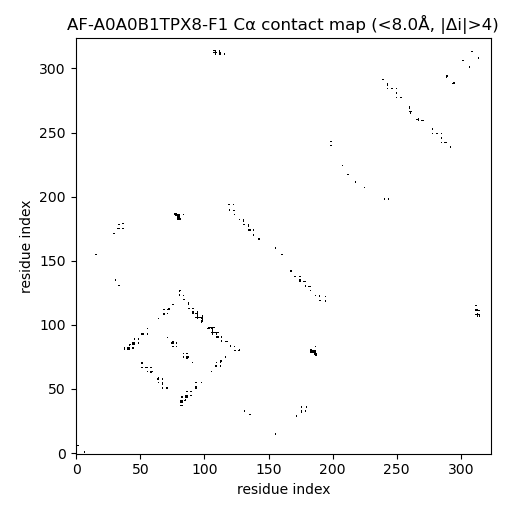38 ? -20.861 13.836 14.868 1.00 84.38 238 GLN A O 1
ATOM 1900 N N . THR A 1 239 ? -21.686 13.136 16.827 1.00 84.62 239 THR A N 1
ATOM 1901 C CA . THR A 1 239 ? -20.661 13.799 17.649 1.00 84.62 239 THR A CA 1
ATOM 1902 C C . THR A 1 239 ? -19.244 13.319 17.319 1.00 84.62 239 THR A C 1
ATOM 1904 O O . THR A 1 239 ? -18.297 14.101 17.344 1.00 84.62 239 THR A O 1
ATOM 1907 N N . ALA A 1 240 ? -19.078 12.033 16.989 1.00 84.38 240 ALA A N 1
ATOM 1908 C CA . ALA A 1 240 ? -17.784 11.483 16.587 1.00 84.38 240 ALA A CA 1
ATOM 1909 C C . ALA A 1 240 ? -17.367 11.971 15.188 1.00 84.38 240 ALA A C 1
ATOM 1911 O O . ALA A 1 240 ? -16.189 12.256 14.961 1.00 84.38 240 ALA A O 1
ATOM 1912 N N . SER A 1 241 ? -18.328 12.117 14.268 1.00 85.00 241 SER A N 1
ATOM 1913 C CA . SER A 1 241 ? -18.094 12.714 12.948 1.00 85.00 241 SER A CA 1
ATOM 1914 C C . SER A 1 241 ? -17.682 14.181 13.073 1.00 85.00 241 SER A C 1
ATOM 1916 O O . SER A 1 241 ? -16.657 14.575 12.526 1.00 85.00 241 SER A O 1
ATOM 1918 N N . GLU A 1 242 ? -18.412 14.968 13.865 1.00 87.75 242 GLU A N 1
ATOM 1919 C CA . GLU A 1 242 ? -18.099 16.378 14.120 1.00 87.75 242 GLU A CA 1
ATOM 1920 C C . GLU A 1 242 ? -16.707 16.548 14.732 1.00 87.75 242 GLU A C 1
ATOM 1922 O O . GLU A 1 242 ? -15.930 17.385 14.276 1.00 87.75 242 GLU A O 1
ATOM 1927 N N . LEU A 1 243 ? -16.349 15.715 15.716 1.00 89.50 243 LEU A N 1
ATOM 1928 C CA . LEU A 1 243 ? -15.009 15.724 16.300 1.00 89.50 243 LEU A CA 1
ATOM 1929 C C . LEU A 1 243 ? -13.930 15.390 15.259 1.00 89.50 243 LEU A C 1
ATOM 1931 O O . LEU A 1 243 ? -12.845 15.975 15.282 1.00 89.50 243 LEU A O 1
ATOM 1935 N N . THR A 1 244 ? -14.214 14.470 14.336 1.00 87.12 244 THR A N 1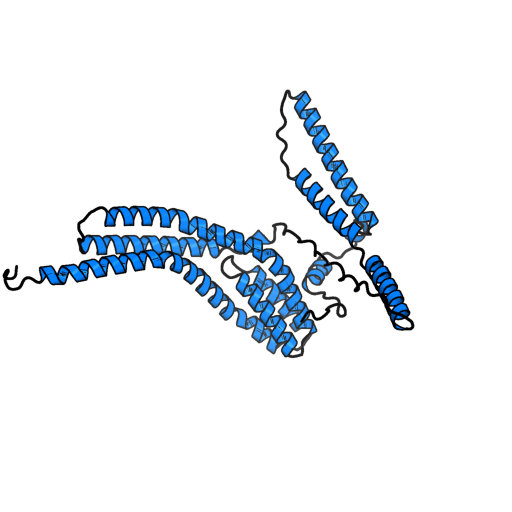
ATOM 1936 C CA . THR A 1 244 ? -13.287 14.109 13.255 1.00 87.12 244 THR A CA 1
ATOM 1937 C C . THR A 1 244 ? -13.057 15.296 12.320 1.00 87.12 244 THR A C 1
ATOM 1939 O O . THR A 1 244 ? -11.907 15.635 12.034 1.00 87.12 244 THR A O 1
ATOM 1942 N N . ASP A 1 245 ? -14.121 15.980 11.900 1.00 87.75 245 ASP A N 1
ATOM 1943 C CA . ASP A 1 245 ? -14.032 17.148 11.018 1.00 87.75 245 ASP A CA 1
ATOM 1944 C C . ASP A 1 245 ? -13.329 18.329 11.699 1.00 87.75 245 ASP A C 1
ATOM 1946 O O . ASP A 1 245 ? -12.451 18.970 11.111 1.00 87.75 245 ASP A O 1
ATOM 1950 N N . GLN A 1 246 ? -13.632 18.575 12.976 1.00 89.69 246 GLN A N 1
ATOM 1951 C CA . GLN A 1 246 ? -12.918 19.559 13.791 1.00 89.69 246 GLN A CA 1
ATOM 1952 C C . GLN A 1 246 ? -11.427 19.225 13.911 1.00 89.69 246 GLN A C 1
ATOM 1954 O O . GLN A 1 246 ? -10.583 20.119 13.826 1.00 89.69 246 GLN A O 1
ATOM 1959 N N . THR A 1 247 ? -11.085 17.945 14.082 1.00 90.12 247 THR A N 1
ATOM 1960 C CA . THR A 1 247 ? -9.693 17.489 14.170 1.00 90.12 247 THR A CA 1
ATOM 1961 C C . THR A 1 247 ? -8.956 17.720 12.853 1.00 90.12 247 THR A C 1
ATOM 1963 O O . THR A 1 247 ? -7.839 18.238 12.874 1.00 90.12 247 THR A O 1
ATOM 1966 N N . LYS A 1 248 ? -9.590 17.422 11.709 1.00 87.94 248 LYS A N 1
ATOM 1967 C CA . LYS A 1 248 ? -9.039 17.709 10.373 1.00 87.94 248 LYS A CA 1
ATOM 1968 C C . LYS A 1 248 ? -8.783 19.204 10.186 1.00 87.94 248 LYS A C 1
ATOM 1970 O O . LYS A 1 248 ? -7.668 19.597 9.856 1.00 87.94 248 LYS A O 1
ATOM 1975 N N . SER A 1 249 ? -9.770 20.045 10.499 1.00 90.19 249 SER A N 1
ATOM 1976 C CA . SER A 1 249 ? -9.624 21.503 10.412 1.00 90.19 249 SER A CA 1
ATOM 1977 C C . SER A 1 249 ? -8.516 22.035 11.335 1.00 90.19 249 SER A C 1
ATOM 1979 O O . SER A 1 249 ? -7.728 22.901 10.947 1.00 90.19 249 SER A O 1
ATOM 1981 N N . CYS A 1 250 ? -8.394 21.483 12.546 1.00 92.62 250 CYS A N 1
ATOM 1982 C CA . CYS A 1 250 ? -7.325 21.833 13.476 1.00 92.62 250 CYS A CA 1
ATOM 1983 C C . CYS A 1 250 ? -5.934 21.444 12.938 1.00 92.62 250 CYS A C 1
ATOM 1985 O O . CYS A 1 250 ? -5.002 22.245 13.041 1.00 92.62 250 CYS A O 1
ATOM 1987 N N . ASP A 1 251 ? -5.777 20.246 12.363 1.00 89.75 251 ASP A N 1
ATOM 1988 C CA . ASP A 1 251 ? -4.519 19.795 11.747 1.00 89.75 251 ASP A CA 1
ATOM 1989 C C . ASP A 1 251 ? -4.120 20.702 10.569 1.00 89.75 251 ASP A C 1
ATOM 1991 O O . ASP A 1 251 ? -2.986 21.187 10.521 1.00 89.75 251 ASP A O 1
ATOM 1995 N N . GLU A 1 252 ? -5.067 21.051 9.695 1.00 89.81 252 GLU A N 1
ATOM 1996 C CA . GLU A 1 252 ? -4.849 22.005 8.602 1.00 89.81 252 GLU A CA 1
ATOM 1997 C C . GLU A 1 252 ? -4.370 23.367 9.126 1.00 89.81 252 GLU A C 1
ATOM 1999 O O . GLU A 1 252 ? -3.335 23.879 8.688 1.00 89.81 252 GLU A O 1
ATOM 2004 N N . MET A 1 253 ? -5.052 23.935 10.129 1.00 89.62 253 MET A N 1
ATOM 2005 C CA . MET A 1 253 ? -4.660 25.208 10.749 1.00 89.62 253 MET A CA 1
ATOM 2006 C C . MET A 1 253 ? -3.235 25.190 11.323 1.00 89.62 253 MET A C 1
ATOM 2008 O O . MET A 1 253 ? -2.540 26.219 11.317 1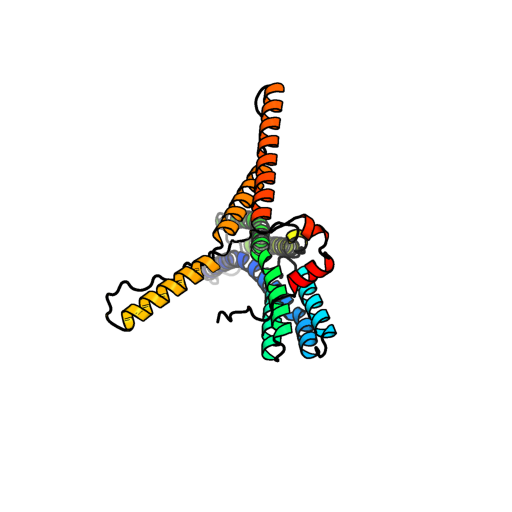.00 89.62 253 MET A O 1
ATOM 2012 N N . ILE A 1 254 ? -2.797 24.049 11.860 1.00 89.06 254 ILE A N 1
ATOM 2013 C CA . ILE A 1 254 ? -1.454 23.869 12.419 1.00 89.06 254 ILE A CA 1
ATOM 2014 C C . ILE A 1 254 ? -0.412 23.771 11.300 1.00 89.06 254 ILE A C 1
ATOM 2016 O O . ILE A 1 254 ? 0.642 24.403 11.406 1.00 89.06 254 ILE A O 1
ATOM 2020 N N . ARG A 1 255 ? -0.704 23.028 10.225 1.00 87.62 255 ARG A N 1
ATOM 2021 C CA . ARG A 1 255 ? 0.222 22.801 9.102 1.00 87.62 255 ARG A CA 1
ATOM 2022 C C . ARG A 1 255 ? 0.411 24.013 8.199 1.00 87.62 255 ARG A C 1
ATOM 2024 O O . ARG A 1 255 ? 1.488 24.163 7.622 1.00 87.62 255 ARG A O 1
ATOM 2031 N N . VAL A 1 256 ? -0.600 24.872 8.063 1.00 89.50 256 VAL A N 1
ATOM 2032 C CA . VAL A 1 256 ? -0.520 26.065 7.208 1.00 89.50 256 VAL A CA 1
ATOM 2033 C C . VAL A 1 256 ? 0.615 26.977 7.679 1.00 89.50 256 VAL A C 1
ATOM 2035 O O . VAL A 1 256 ? 0.604 27.501 8.793 1.00 89.50 256 VAL A O 1
ATOM 2038 N N . GLN A 1 257 ? 1.612 27.207 6.828 1.00 86.44 257 GLN A N 1
ATOM 2039 C CA . GLN A 1 257 ? 2.634 28.215 7.096 1.00 86.44 257 GLN A CA 1
ATOM 2040 C C . GLN A 1 257 ? 2.067 29.603 6.793 1.00 86.44 257 GLN A C 1
ATOM 2042 O O . GLN A 1 257 ? 1.594 29.865 5.690 1.00 86.44 257 GLN A O 1
ATOM 2047 N N . ILE A 1 258 ? 2.108 30.492 7.784 1.00 87.12 258 ILE A N 1
ATOM 2048 C CA . ILE A 1 258 ? 1.627 31.867 7.645 1.00 87.12 258 ILE A CA 1
ATOM 2049 C C . ILE A 1 258 ? 2.819 32.743 7.278 1.00 87.12 258 ILE A C 1
ATOM 2051 O O . ILE A 1 258 ? 3.799 32.802 8.020 1.00 87.12 258 ILE A O 1
ATOM 2055 N N . ASN A 1 259 ? 2.731 33.419 6.134 1.00 89.12 259 ASN A N 1
ATOM 2056 C CA . ASN A 1 259 ? 3.708 34.425 5.744 1.00 89.12 259 ASN A CA 1
ATOM 2057 C C . ASN A 1 259 ? 3.319 35.772 6.365 1.00 89.12 259 ASN A C 1
ATOM 2059 O O . ASN A 1 259 ? 2.376 36.415 5.903 1.00 89.12 259 ASN A O 1
ATOM 2063 N N . TYR A 1 260 ? 4.019 36.169 7.425 1.00 90.25 260 TYR A N 1
ATOM 2064 C CA . TYR A 1 260 ? 3.741 37.413 8.139 1.00 90.25 260 TYR A CA 1
ATOM 2065 C C . TYR A 1 260 ? 4.220 38.623 7.333 1.00 90.25 260 TYR A C 1
ATOM 2067 O O . TYR A 1 260 ? 5.364 38.668 6.877 1.00 90.25 260 TYR A O 1
ATOM 2075 N N . GLN A 1 261 ? 3.348 39.613 7.171 1.00 88.94 261 GLN A N 1
ATOM 2076 C CA . GLN A 1 261 ? 3.618 40.825 6.392 1.00 88.94 261 GLN A CA 1
ATOM 2077 C C . GLN A 1 261 ? 3.658 42.055 7.302 1.00 88.94 261 GLN A C 1
ATOM 2079 O O . GLN A 1 261 ? 3.022 42.047 8.354 1.00 88.94 261 GLN A O 1
ATOM 2084 N N . GLY A 1 262 ? 4.369 43.102 6.875 1.00 91.25 262 GLY A N 1
ATOM 2085 C CA . GLY A 1 262 ? 4.428 44.385 7.583 1.00 91.25 262 GLY A CA 1
ATOM 2086 C C . GLY A 1 262 ? 5.730 44.637 8.344 1.00 91.25 262 GLY A C 1
ATOM 2087 O O . GLY A 1 262 ? 6.748 43.974 8.103 1.00 91.25 262 GLY A O 1
ATOM 2088 N N . GLU A 1 263 ? 5.692 45.619 9.244 1.00 89.31 263 GLU A N 1
ATOM 2089 C CA . GLU A 1 263 ? 6.790 45.917 10.173 1.00 89.31 263 GLU A CA 1
ATOM 2090 C C . GLU A 1 263 ? 6.905 44.846 11.269 1.00 89.31 263 GLU A C 1
ATOM 2092 O O . GLU A 1 263 ? 6.003 44.030 11.470 1.00 89.31 263 GLU A O 1
ATOM 2097 N N . ASP A 1 264 ? 8.026 44.818 11.992 1.00 89.19 264 ASP A N 1
ATOM 2098 C CA . ASP A 1 264 ? 8.302 43.749 12.961 1.00 89.19 264 ASP A CA 1
ATOM 2099 C C . ASP A 1 264 ? 7.266 43.686 14.100 1.00 89.19 264 ASP A C 1
ATOM 2101 O O . ASP A 1 264 ? 6.883 42.590 14.512 1.00 89.19 264 ASP A O 1
ATOM 2105 N N . GLU A 1 265 ? 6.711 44.827 14.527 1.00 90.31 265 GLU A N 1
ATOM 2106 C CA . GLU A 1 265 ? 5.633 44.869 15.528 1.00 90.31 265 GLU A CA 1
ATOM 2107 C C . GLU A 1 265 ? 4.316 44.259 14.999 1.00 90.31 265 GLU A C 1
ATOM 2109 O O . GLU A 1 265 ? 3.574 43.591 15.726 1.00 90.31 265 GLU A O 1
ATOM 2114 N N . GLU A 1 266 ? 4.016 44.446 13.710 1.00 89.88 266 GLU A N 1
ATOM 2115 C CA . GLU A 1 266 ? 2.829 43.870 13.068 1.00 89.88 266 GLU A CA 1
ATOM 2116 C C . GLU A 1 266 ? 2.977 42.358 12.890 1.00 89.88 266 GLU A C 1
ATOM 2118 O O . GLU A 1 266 ? 2.025 41.608 13.134 1.00 89.88 266 GLU A O 1
ATOM 2123 N N . LYS A 1 267 ? 4.181 41.896 12.530 1.00 89.69 267 LYS A N 1
ATOM 2124 C CA . LYS A 1 267 ? 4.503 40.466 12.454 1.00 89.69 267 LYS A CA 1
ATOM 2125 C C . LYS A 1 267 ? 4.370 39.791 13.815 1.00 89.69 267 LYS A C 1
ATOM 2127 O O . LYS A 1 267 ? 3.786 38.711 13.890 1.00 89.69 267 LYS A O 1
ATOM 2132 N N . GLU A 1 268 ? 4.846 40.424 14.888 1.00 91.88 268 GLU A N 1
ATOM 2133 C CA . GLU A 1 268 ? 4.729 39.887 16.248 1.00 91.88 268 GLU A CA 1
ATOM 2134 C C . GLU A 1 268 ? 3.258 39.743 16.670 1.00 91.88 268 GLU A C 1
ATOM 2136 O O . GLU A 1 268 ? 2.847 38.688 17.167 1.00 91.88 268 GLU A O 1
ATOM 2141 N N . LYS A 1 269 ? 2.420 40.751 16.382 1.00 92.75 269 LYS A N 1
ATOM 2142 C CA . LYS A 1 269 ? 0.968 40.675 16.622 1.00 92.75 269 LYS A CA 1
ATOM 2143 C C . LYS A 1 269 ? 0.330 39.534 15.832 1.00 92.75 269 LYS A C 1
ATOM 2145 O O . LYS A 1 269 ? -0.395 38.724 16.413 1.00 92.75 269 LYS A O 1
ATOM 2150 N N . GLN A 1 270 ? 0.615 39.421 14.532 1.00 90.56 270 GLN A N 1
ATOM 2151 C CA . GLN A 1 270 ? 0.082 38.346 13.685 1.00 90.56 270 GLN A CA 1
ATOM 2152 C C . GLN A 1 270 ? 0.506 36.956 14.181 1.00 90.56 270 GLN A C 1
ATOM 2154 O O . GLN A 1 270 ? -0.326 36.048 14.255 1.00 90.56 270 GLN A O 1
ATOM 2159 N N . GLN A 1 271 ? 1.767 36.794 14.588 1.00 90.94 271 GLN A N 1
ATOM 2160 C CA . GLN A 1 271 ? 2.269 35.558 15.181 1.00 90.94 271 GLN A CA 1
ATOM 2161 C C . GLN A 1 271 ? 1.544 35.228 16.494 1.00 90.94 271 GLN A C 1
ATOM 2163 O O . GLN A 1 271 ? 1.154 34.077 16.715 1.00 90.94 271 GLN A O 1
ATOM 2168 N N . GLY A 1 272 ? 1.316 36.229 17.350 1.00 92.19 272 GLY A N 1
ATOM 2169 C CA . GLY A 1 272 ? 0.549 36.090 18.587 1.00 92.19 272 GLY A CA 1
ATOM 2170 C C . GLY A 1 272 ? -0.891 35.632 18.340 1.00 92.19 272 GLY A C 1
ATOM 2171 O O . GLY A 1 272 ? -1.348 34.668 18.965 1.00 92.19 272 GLY A O 1
ATOM 2172 N N . TYR A 1 273 ? -1.589 36.257 17.386 1.00 92.00 273 TYR A N 1
ATOM 2173 C CA . TYR A 1 273 ? -2.945 35.865 16.992 1.00 92.00 273 TYR A CA 1
ATOM 2174 C C . TYR A 1 273 ? -2.996 34.437 16.445 1.00 92.00 273 TYR A C 1
ATOM 2176 O O . TYR A 1 273 ? -3.835 33.649 16.886 1.00 92.00 273 TYR A O 1
ATOM 2184 N N . ALA A 1 274 ? -2.077 34.079 15.543 1.00 91.69 274 ALA A N 1
ATOM 2185 C CA . ALA A 1 274 ? -1.994 32.740 14.968 1.00 91.69 274 ALA A CA 1
ATOM 2186 C C . ALA A 1 274 ? -1.737 31.670 16.038 1.00 91.69 274 ALA A C 1
ATOM 2188 O O . ALA A 1 274 ? -2.418 30.643 16.079 1.00 91.69 274 ALA A O 1
ATOM 2189 N N . ARG A 1 275 ? -0.792 31.923 16.953 1.00 92.25 275 ARG A N 1
ATOM 2190 C CA . ARG A 1 275 ? -0.493 31.022 18.072 1.00 92.25 275 ARG A CA 1
ATOM 2191 C C . ARG A 1 275 ? -1.710 30.831 18.974 1.00 92.25 275 ARG A C 1
ATOM 2193 O O . ARG A 1 275 ? -2.044 29.695 19.299 1.00 92.25 275 ARG A O 1
ATOM 2200 N N . ASN A 1 276 ? -2.375 31.917 19.364 1.00 94.62 276 ASN A N 1
ATOM 2201 C CA . ASN A 1 276 ? -3.548 31.858 20.233 1.00 94.62 276 ASN A CA 1
ATOM 2202 C C . ASN A 1 276 ? -4.714 31.116 19.553 1.00 94.62 276 ASN A C 1
ATOM 2204 O O . ASN A 1 276 ? -5.345 30.263 20.173 1.00 94.62 276 ASN A O 1
ATOM 2208 N N . ALA A 1 277 ? -4.968 31.382 18.268 1.00 92.81 277 ALA A N 1
ATOM 2209 C CA . ALA A 1 277 ? -5.989 30.677 17.494 1.00 92.81 277 ALA A CA 1
ATOM 2210 C C . ALA A 1 277 ? -5.727 29.161 17.437 1.00 92.81 277 ALA A C 1
ATOM 2212 O O . ALA A 1 277 ? -6.627 28.379 17.737 1.00 92.81 277 ALA A O 1
ATOM 2213 N N . ARG A 1 278 ? -4.485 28.743 17.153 1.00 94.19 278 ARG A N 1
ATOM 2214 C CA . ARG A 1 278 ? -4.082 27.324 17.161 1.00 94.19 278 ARG A CA 1
ATOM 2215 C C . ARG A 1 278 ? -4.240 26.676 18.532 1.00 94.19 278 ARG A C 1
ATOM 2217 O O . ARG A 1 278 ? -4.783 25.583 18.632 1.00 94.19 278 ARG A O 1
ATOM 2224 N N . GLN A 1 279 ? -3.805 27.352 19.596 1.00 94.25 279 GLN A N 1
ATOM 2225 C CA . GLN A 1 279 ? -3.961 26.849 20.965 1.00 94.25 279 GLN A CA 1
ATOM 2226 C C . GLN A 1 279 ? -5.434 26.662 21.342 1.00 94.25 279 GLN A C 1
ATOM 2228 O O . GLN A 1 279 ? -5.782 25.654 21.953 1.00 94.25 279 GLN A O 1
ATOM 2233 N N . ARG A 1 280 ? -6.305 27.602 20.951 1.00 94.81 280 ARG A N 1
ATOM 2234 C CA . ARG A 1 280 ? -7.753 27.484 21.162 1.00 94.81 280 ARG A CA 1
ATOM 2235 C C . ARG A 1 280 ? -8.353 26.304 20.399 1.00 94.81 280 ARG A C 1
ATOM 2237 O O . ARG A 1 280 ? -9.120 25.561 21.001 1.00 94.81 280 ARG A O 1
ATOM 2244 N N . ALA A 1 281 ? -7.978 26.108 19.134 1.00 93.94 281 ALA A N 1
ATOM 2245 C CA . ALA A 1 281 ? -8.455 24.982 18.330 1.00 93.94 281 ALA A CA 1
ATOM 2246 C C . ALA A 1 281 ? -8.086 23.631 18.969 1.00 93.94 281 ALA A C 1
ATOM 2248 O O . ALA A 1 281 ? -8.959 22.799 19.200 1.00 93.94 281 ALA A O 1
ATOM 224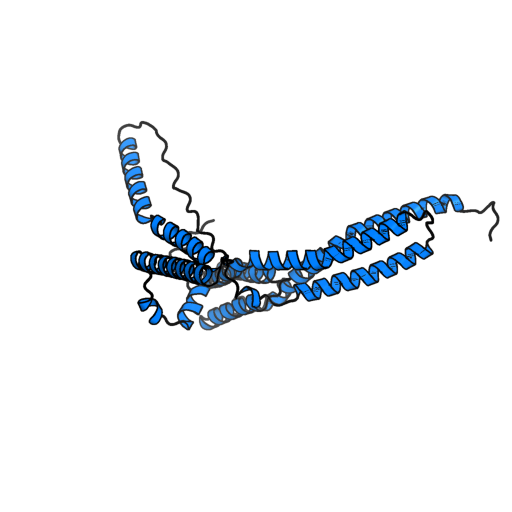9 N N . VAL A 1 282 ? -6.823 23.457 19.378 1.00 94.19 282 VAL A N 1
ATOM 2250 C CA . VAL A 1 282 ? -6.367 22.235 20.068 1.00 94.19 282 VAL A CA 1
ATOM 2251 C C . VAL A 1 282 ? -7.118 22.018 21.385 1.00 94.19 282 VAL A C 1
ATOM 2253 O O . VAL A 1 282 ? -7.533 20.902 21.689 1.00 94.19 282 VAL A O 1
ATOM 2256 N N . ALA A 1 283 ? -7.324 23.077 22.174 1.00 93.56 283 ALA A N 1
ATOM 2257 C CA . ALA A 1 283 ? -8.054 22.977 23.435 1.00 93.56 283 ALA A CA 1
ATOM 2258 C C . ALA A 1 283 ? -9.525 22.569 23.238 1.00 93.56 283 ALA A C 1
ATOM 2260 O O . ALA A 1 283 ? -10.049 21.806 24.049 1.00 93.56 283 ALA A O 1
ATOM 2261 N N . MET A 1 284 ? -10.175 23.048 22.171 1.00 91.94 284 MET A N 1
ATOM 2262 C CA . MET A 1 284 ? -11.538 22.645 21.807 1.00 91.94 284 MET A CA 1
ATOM 2263 C C . MET A 1 284 ? -11.596 21.162 21.439 1.00 91.94 284 MET A C 1
ATOM 2265 O O . MET A 1 284 ? -12.373 20.438 22.051 1.00 91.94 284 MET A O 1
ATOM 2269 N N . VAL A 1 285 ? -10.701 20.685 20.566 1.00 92.94 285 VAL A N 1
ATOM 2270 C CA . VAL A 1 285 ? -10.634 19.260 20.192 1.00 92.94 285 VAL A CA 1
ATOM 2271 C C . VAL A 1 285 ? -10.441 18.369 21.424 1.00 92.94 285 VAL A C 1
ATOM 2273 O O . VAL A 1 285 ? -11.135 17.370 21.581 1.00 92.94 285 VAL A O 1
ATOM 2276 N N . ILE A 1 286 ? -9.548 18.739 22.352 1.00 91.06 286 ILE A N 1
ATOM 2277 C CA . ILE A 1 286 ? -9.333 17.974 23.594 1.00 91.06 286 ILE A CA 1
ATOM 2278 C C . ILE A 1 286 ? -10.594 17.954 24.466 1.00 91.06 286 ILE A C 1
ATOM 2280 O O . ILE A 1 286 ? -10.928 16.921 25.048 1.00 91.06 286 ILE A O 1
ATOM 2284 N N . LYS A 1 287 ? -11.276 19.094 24.595 1.00 91.25 287 LYS A N 1
ATOM 2285 C CA . LYS A 1 287 ? -12.493 19.208 25.401 1.00 91.25 287 LYS A CA 1
ATOM 2286 C C . LYS A 1 287 ? -13.625 18.358 24.818 1.00 91.25 287 LYS A C 1
ATOM 2288 O O . LYS A 1 287 ? -14.279 17.635 25.567 1.00 91.25 287 LYS A O 1
ATOM 2293 N N . ASP A 1 288 ? -13.822 18.412 23.508 1.00 91.00 288 ASP A N 1
ATOM 2294 C CA . ASP A 1 288 ? -14.906 17.699 22.831 1.00 91.00 288 ASP A CA 1
ATOM 2295 C C . ASP A 1 288 ? -14.613 16.189 22.769 1.00 91.00 288 ASP A C 1
ATOM 2297 O O . ASP A 1 288 ? -15.500 15.372 23.016 1.00 91.00 288 ASP A O 1
ATOM 2301 N N . ALA A 1 289 ? -13.341 15.800 22.621 1.00 91.31 289 ALA A N 1
ATOM 2302 C CA . ALA A 1 289 ? -12.898 14.417 22.802 1.00 91.31 289 ALA A CA 1
ATOM 2303 C C . ALA A 1 289 ? -13.221 13.885 24.213 1.00 91.31 289 ALA A C 1
ATOM 2305 O O . ALA A 1 289 ? -13.729 12.772 24.368 1.00 91.31 289 ALA A O 1
ATOM 2306 N N . GLN A 1 290 ? -12.997 14.688 25.259 1.00 89.81 290 GLN A N 1
ATOM 2307 C CA . GLN A 1 290 ? -13.355 14.305 26.628 1.00 89.81 290 GLN A CA 1
ATOM 2308 C C . GLN A 1 290 ? -14.867 14.160 26.824 1.00 89.81 290 GLN A C 1
ATOM 2310 O O . GLN A 1 290 ? -15.285 13.285 27.585 1.00 89.81 290 GLN A O 1
ATOM 2315 N N . ALA A 1 291 ? -15.679 14.972 26.140 1.00 87.12 291 ALA A N 1
ATOM 2316 C CA . ALA A 1 291 ? -17.137 14.900 26.214 1.00 87.12 291 ALA A CA 1
ATOM 2317 C C . ALA A 1 291 ? -17.687 13.564 25.685 1.00 87.12 291 ALA A C 1
ATOM 2319 O O . ALA A 1 291 ? -18.670 13.061 26.223 1.00 87.12 291 ALA A O 1
ATOM 2320 N N . ILE A 1 292 ? -17.013 12.950 24.705 1.00 86.94 292 ILE A N 1
ATOM 2321 C CA . ILE A 1 292 ? -17.348 11.610 24.191 1.00 86.94 292 ILE A CA 1
ATOM 2322 C C . ILE A 1 292 ? -16.594 10.470 24.904 1.00 86.94 292 ILE A C 1
ATOM 2324 O O . ILE A 1 292 ? -16.659 9.316 24.489 1.00 86.94 292 ILE A O 1
ATOM 2328 N N . GLY A 1 293 ? -15.874 10.771 25.991 1.00 85.62 293 GLY A N 1
ATOM 2329 C CA . GLY A 1 293 ? -15.209 9.776 26.837 1.00 85.62 293 GLY A CA 1
ATOM 2330 C C . GLY A 1 293 ? -13.745 9.469 26.494 1.00 85.62 293 GLY A C 1
ATOM 2331 O O . GLY A 1 293 ? -13.121 8.677 27.212 1.00 85.62 293 GLY A O 1
ATOM 2332 N N . LEU A 1 294 ? -13.157 10.119 25.481 1.00 85.88 294 LEU A N 1
ATOM 2333 C CA . LEU A 1 294 ? -11.730 10.012 25.158 1.00 85.88 294 LEU A CA 1
ATOM 2334 C C . LEU A 1 294 ? -10.913 10.852 26.151 1.00 85.88 294 LEU A C 1
ATOM 2336 O O . LEU A 1 294 ? -10.780 12.069 26.030 1.00 85.88 294 LEU A O 1
ATOM 2340 N N . ASN A 1 295 ? -10.369 10.202 27.181 1.00 83.88 295 ASN A N 1
ATOM 2341 C CA . ASN A 1 295 ? -9.662 10.881 28.266 1.00 83.88 295 ASN A CA 1
ATOM 2342 C C . ASN A 1 295 ? -8.159 10.573 28.256 1.00 83.88 295 ASN A C 1
ATOM 2344 O O . ASN A 1 295 ? -7.747 9.442 28.512 1.00 83.88 295 ASN A O 1
ATOM 2348 N N . ALA A 1 296 ? -7.337 11.610 28.081 1.00 78.19 296 ALA A N 1
ATOM 2349 C CA . ALA A 1 296 ? -5.877 11.513 28.085 1.00 78.19 296 ALA A CA 1
ATOM 2350 C C . ALA A 1 296 ? -5.291 10.880 29.364 1.00 78.19 296 ALA A C 1
ATOM 2352 O O . ALA A 1 296 ? -4.257 10.223 29.307 1.00 78.19 296 ALA A O 1
ATOM 2353 N N . ARG A 1 297 ? -5.948 11.007 30.527 1.00 80.69 297 ARG A N 1
ATOM 2354 C CA . ARG A 1 297 ? -5.469 10.364 31.765 1.00 80.69 297 ARG A CA 1
ATOM 2355 C C . ARG A 1 297 ? -5.603 8.844 31.722 1.00 80.69 297 ARG A C 1
ATOM 2357 O O . ARG A 1 297 ? -4.741 8.164 32.261 1.00 80.69 297 ARG A O 1
ATOM 2364 N N . LYS A 1 298 ? -6.647 8.321 31.065 1.00 78.75 298 LYS A N 1
ATOM 2365 C CA . LYS A 1 298 ? -6.809 6.873 30.843 1.00 78.75 298 LYS A CA 1
ATOM 2366 C C . LYS A 1 298 ? -5.757 6.342 29.865 1.00 78.75 298 LYS A C 1
ATOM 2368 O O . LYS A 1 298 ? -5.323 5.205 30.003 1.00 78.75 298 LYS A O 1
ATOM 2373 N N . ALA A 1 299 ? -5.305 7.176 28.924 1.00 74.31 299 ALA A N 1
ATOM 2374 C CA . ALA A 1 299 ? -4.213 6.829 28.015 1.00 74.31 299 ALA A CA 1
ATOM 2375 C C . ALA A 1 299 ? -2.882 6.587 28.748 1.00 74.31 299 ALA A C 1
ATOM 2377 O O . ALA A 1 299 ? -2.122 5.719 28.342 1.00 74.31 299 ALA A O 1
ATOM 2378 N N . MET A 1 300 ? -2.617 7.280 29.863 1.00 79.75 300 MET A N 1
ATOM 2379 C CA . MET A 1 300 ? -1.367 7.096 30.620 1.00 79.75 300 MET A CA 1
ATOM 2380 C C . MET A 1 300 ? -1.266 5.751 31.351 1.00 79.75 300 MET A C 1
ATOM 2382 O O . MET A 1 300 ? -0.175 5.364 31.755 1.00 79.75 300 MET A O 1
ATOM 2386 N N . THR A 1 301 ? -2.384 5.051 31.551 1.00 84.12 301 THR A N 1
ATOM 2387 C CA . THR A 1 301 ? -2.411 3.733 32.204 1.00 84.12 301 THR A CA 1
ATOM 2388 C C . THR A 1 301 ? -2.396 2.570 31.213 1.00 84.12 301 THR A C 1
ATOM 2390 O O . THR A 1 301 ? -2.386 1.419 31.639 1.00 84.12 301 THR A O 1
ATOM 2393 N N . LEU A 1 302 ? -2.437 2.847 29.906 1.00 81.00 302 LEU A N 1
ATOM 2394 C CA . LEU A 1 302 ? -2.425 1.821 28.867 1.00 81.00 302 LEU A CA 1
ATOM 2395 C C . LEU A 1 302 ? -1.019 1.240 28.694 1.00 81.00 302 LEU A C 1
ATOM 2397 O O . LEU A 1 302 ? -0.039 1.973 28.567 1.00 81.00 302 LEU A O 1
ATOM 2401 N N . ASN A 1 303 ? -0.933 -0.088 28.648 1.00 85.75 303 ASN A N 1
ATOM 2402 C CA . ASN A 1 303 ? 0.285 -0.777 28.252 1.00 85.75 303 ASN A CA 1
ATOM 2403 C C . ASN A 1 303 ? 0.459 -0.640 26.732 1.00 85.75 303 ASN A C 1
ATOM 2405 O O . ASN A 1 303 ? -0.340 -1.162 25.958 1.00 85.75 303 ASN A O 1
ATOM 2409 N N . GLN A 1 304 ? 1.494 0.082 26.305 1.00 79.12 304 GLN A N 1
ATOM 2410 C CA . GLN A 1 304 ? 1.721 0.393 24.896 1.00 79.12 304 GLN A CA 1
ATOM 2411 C C . GLN A 1 304 ? 2.065 -0.847 24.056 1.00 79.12 304 GLN A C 1
ATOM 2413 O O . GLN A 1 304 ? 1.655 -0.926 22.897 1.00 79.12 304 GLN A O 1
ATOM 2418 N N . GLU A 1 305 ? 2.779 -1.823 24.622 1.00 77.19 305 GLU A N 1
ATOM 2419 C CA . GLU A 1 305 ? 3.116 -3.071 23.925 1.00 77.19 305 GLU A CA 1
ATOM 2420 C C . GLU A 1 305 ? 1.868 -3.927 23.714 1.00 77.19 305 GLU A C 1
ATOM 2422 O O . GLU A 1 305 ? 1.610 -4.405 22.609 1.00 77.19 305 GLU A O 1
ATOM 2427 N N . GLU A 1 306 ? 1.053 -4.053 24.761 1.00 80.50 306 GLU A N 1
ATOM 2428 C CA . GLU A 1 306 ? -0.221 -4.762 24.699 1.00 80.50 306 GLU A CA 1
ATOM 2429 C C . GLU A 1 306 ? -1.171 -4.099 23.704 1.00 80.50 306 GLU A C 1
ATOM 2431 O O . GLU A 1 306 ? -1.730 -4.793 22.861 1.00 80.50 306 GLU A O 1
ATOM 2436 N N . LEU A 1 307 ? -1.259 -2.764 23.726 1.00 77.94 307 LEU A N 1
ATOM 2437 C CA . LEU A 1 307 ? -2.067 -1.989 22.788 1.00 77.94 307 LEU A CA 1
ATOM 2438 C C . LEU A 1 307 ? -1.608 -2.184 21.337 1.00 77.94 307 LEU A C 1
ATOM 2440 O O . LEU A 1 307 ? -2.424 -2.324 20.432 1.00 77.94 307 LEU A O 1
ATOM 2444 N N . THR A 1 308 ? -0.296 -2.205 21.098 1.00 77.00 308 THR A N 1
ATOM 2445 C CA . THR A 1 308 ? 0.252 -2.407 19.748 1.00 77.00 308 THR A CA 1
ATOM 2446 C C . THR A 1 308 ? -0.081 -3.804 19.232 1.00 77.00 308 THR A C 1
ATOM 2448 O O . THR A 1 308 ? -0.491 -3.957 18.082 1.00 77.00 308 THR A O 1
ATOM 2451 N N . ARG A 1 309 ? 0.032 -4.821 20.096 1.00 72.75 309 ARG A N 1
ATOM 2452 C CA . ARG A 1 309 ? -0.349 -6.197 19.769 1.00 72.75 309 ARG A CA 1
ATOM 2453 C C . ARG A 1 309 ? -1.852 -6.297 19.498 1.00 72.75 309 ARG A C 1
ATOM 2455 O O . ARG A 1 309 ? -2.240 -6.804 18.449 1.00 72.75 309 ARG A O 1
ATOM 2462 N N . SER A 1 310 ? -2.682 -5.752 20.387 1.00 73.94 310 SER A N 1
ATOM 2463 C CA . SER A 1 310 ? -4.141 -5.796 20.267 1.00 73.94 310 SER A CA 1
ATOM 2464 C C . SER A 1 310 ? -4.644 -5.060 19.029 1.00 73.94 310 SER A C 1
ATOM 2466 O O . SER A 1 310 ? -5.529 -5.550 18.345 1.00 73.94 310 SER A O 1
ATOM 2468 N N . CYS A 1 311 ? -4.049 -3.922 18.664 1.00 72.00 311 CYS A N 1
ATOM 2469 C CA . CYS A 1 311 ? -4.436 -3.187 17.455 1.00 72.00 311 CYS A CA 1
ATOM 2470 C C . CYS A 1 311 ? -4.228 -3.991 16.161 1.00 72.00 311 CYS A C 1
ATOM 2472 O O . CYS A 1 311 ? -4.868 -3.696 15.154 1.00 72.00 311 CYS A O 1
ATOM 2474 N N . LEU A 1 312 ? -3.327 -4.979 16.170 1.00 76.00 312 LEU A N 1
ATOM 2475 C CA . LEU A 1 312 ? -3.067 -5.842 15.020 1.00 76.00 312 LEU A CA 1
ATOM 2476 C C . LEU A 1 312 ? -3.888 -7.129 15.061 1.00 76.00 312 LEU A C 1
ATOM 2478 O O . LEU A 1 312 ? -4.341 -7.578 14.009 1.00 76.00 312 LEU A O 1
ATOM 2482 N N . THR A 1 313 ? -4.071 -7.729 16.239 1.00 72.31 313 THR A N 1
ATOM 2483 C CA . THR A 1 313 ? -4.654 -9.073 16.360 1.00 72.31 313 THR A CA 1
ATOM 2484 C C . THR A 1 313 ? -6.022 -9.118 17.016 1.00 72.31 313 THR A C 1
ATOM 2486 O O . THR A 1 313 ? -6.768 -10.041 16.719 1.00 72.31 313 THR A O 1
ATOM 2489 N N . ASP A 1 314 ? -6.381 -8.173 17.881 1.00 68.44 314 ASP A N 1
ATOM 2490 C CA . ASP A 1 314 ? -7.609 -8.289 18.666 1.00 68.44 314 ASP A CA 1
ATOM 2491 C C . ASP A 1 314 ? -8.817 -7.918 17.808 1.00 68.44 314 ASP A C 1
ATOM 2493 O O . ASP A 1 314 ? -9.197 -6.758 17.652 1.00 68.44 314 ASP A O 1
ATOM 2497 N N . ILE A 1 315 ? -9.452 -8.948 17.258 1.00 60.50 315 ILE A N 1
ATOM 2498 C CA . ILE A 1 315 ? -10.815 -8.858 16.758 1.00 60.50 315 ILE A CA 1
ATOM 2499 C C . ILE A 1 315 ? -11.722 -9.274 17.906 1.00 60.50 315 ILE A C 1
ATOM 2501 O O . ILE A 1 315 ? -11.590 -10.372 18.442 1.00 60.50 315 ILE A O 1
ATOM 2505 N N . ILE A 1 316 ? -12.660 -8.403 18.278 1.00 50.78 316 ILE A N 1
ATOM 2506 C CA . ILE A 1 316 ? -13.717 -8.751 19.229 1.00 50.78 316 ILE A CA 1
ATOM 2507 C C . ILE A 1 316 ? -14.556 -9.866 18.588 1.00 50.78 316 ILE A C 1
ATOM 2509 O O . ILE A 1 316 ? -15.379 -9.617 17.701 1.00 50.78 316 ILE A O 1
ATOM 2513 N N . GLU A 1 317 ? -14.316 -11.109 19.006 1.00 42.47 317 GLU A N 1
ATOM 2514 C CA . GLU A 1 317 ? -15.108 -12.264 18.590 1.00 42.47 317 GLU A CA 1
ATOM 2515 C C . GLU A 1 317 ? -16.570 -12.026 19.007 1.00 42.47 317 GLU A C 1
ATOM 2517 O O . GLU A 1 317 ? -16.891 -11.928 20.190 1.00 42.47 317 GLU A O 1
ATOM 2522 N N . GLY A 1 318 ? -17.453 -11.852 18.015 1.00 42.50 318 GLY A N 1
ATOM 2523 C CA . GLY A 1 318 ? -18.879 -11.556 18.217 1.00 42.50 318 GLY A CA 1
ATOM 2524 C C . GLY A 1 318 ? -19.425 -10.329 17.475 1.00 42.50 318 GLY A C 1
ATOM 2525 O O . GLY A 1 318 ? -20.633 -10.101 17.520 1.00 42.50 318 GLY A O 1
ATOM 2526 N N . HIS A 1 319 ? -18.590 -9.537 16.787 1.00 40.72 319 HIS A N 1
ATOM 2527 C CA . HIS A 1 319 ? -19.035 -8.375 15.983 1.00 40.72 319 HIS A CA 1
ATOM 2528 C C . HIS A 1 319 ? -18.682 -8.447 14.492 1.00 40.72 319 HIS A C 1
ATOM 2530 O O . HIS A 1 319 ? -19.026 -7.539 13.735 1.00 40.72 319 HIS A O 1
ATOM 2536 N N . ALA A 1 320 ? -18.052 -9.534 14.041 1.00 33.12 320 ALA A N 1
ATOM 2537 C CA . ALA A 1 320 ? -17.929 -9.825 12.619 1.00 33.12 320 ALA A CA 1
ATOM 2538 C C . ALA A 1 320 ? -19.312 -10.205 12.071 1.00 33.12 320 ALA A C 1
ATOM 2540 O O . ALA A 1 320 ? -19.676 -11.376 12.006 1.00 33.12 320 ALA A O 1
ATOM 2541 N N . VAL A 1 321 ? -20.108 -9.200 11.705 1.00 34.09 321 VAL A N 1
ATOM 2542 C CA . VAL A 1 321 ? -21.173 -9.404 10.728 1.00 34.09 321 VAL A CA 1
ATOM 2543 C C . VAL A 1 321 ? -20.459 -9.848 9.460 1.00 34.09 321 VAL A C 1
ATOM 2545 O O . VAL A 1 321 ? -19.684 -9.085 8.882 1.00 34.09 321 VAL A O 1
ATOM 2548 N N . GLU A 1 322 ? -20.658 -11.108 9.080 1.00 32.47 322 GLU A N 1
ATOM 2549 C CA . GLU A 1 322 ? -20.297 -11.618 7.764 1.00 32.47 322 GLU A CA 1
ATOM 2550 C C . GLU A 1 322 ? -20.986 -10.742 6.713 1.00 32.47 322 GLU A C 1
ATOM 2552 O O . GLU A 1 322 ? -22.144 -10.955 6.356 1.00 32.47 322 GLU A O 1
ATOM 2557 N N . VAL A 1 323 ? -20.289 -9.716 6.228 1.00 31.22 323 VAL A N 1
ATOM 2558 C CA . VAL A 1 323 ? -20.658 -9.080 4.969 1.00 31.22 323 VAL A CA 1
ATOM 2559 C C . VAL A 1 323 ? -20.156 -10.029 3.889 1.00 31.22 323 VAL A C 1
ATOM 2561 O O . VAL A 1 323 ? -18.962 -10.077 3.585 1.00 31.22 323 VAL A O 1
ATOM 2564 N N . SER A 1 324 ? -21.082 -10.869 3.433 1.00 30.50 324 SER A N 1
ATOM 2565 C CA . SER A 1 324 ? -20.941 -11.745 2.269 1.00 30.50 324 SER A CA 1
ATOM 2566 C C . SER A 1 324 ? -20.957 -10.946 0.971 1.00 30.50 324 SER A C 1
ATOM 2568 O O . SER A 1 324 ? -21.613 -9.880 0.931 1.00 30.50 324 SER A O 1
#

Foldseek 3Di:
DDDPVPDCPVVVVVVLVVLVVVVVVVLVCLLVLLVCLLVVLQVVLLVVLVVLVVLLVVDDDPVSLVVSLVVLLVQLQQDFLSHNVSSLVSLLVSLVVCVVVVNNLSSQLSNLLSVVSVLLVVVSVVQLVVLSCVLCVVLSVVVVVVVCVVVVPPDSPVVVVVVNVVVNVVSSVVSSVSSCVSRRHGCNVSVPDDGDDDDPPPDQPDDDDPDDDDDPVVVVVVVVVVVSVVVCVVPPCPLVVVLVVLVVVLVVLVPDDDDQDDDPVSSVVVVVVSVVVSVVSVVVSQVSCVVVPNDVVVVVPDDPVVVVSCSSNPDPPPPPPPPD

pLDDT: mean 82.75, std 13.67, range [30.5, 97.88]

Organism: Oesophagostomum dentatum (NCBI:txid61180)

Secondary structure (DSSP, 8-state):
---GGG--TTHHHHHHHHHHHHHHHHHHTHHHHHHHHHHHHHHHHHHHTHHHHHHHHH--SHHHHHHHHHHHHHHHHT-BTTTHHHHHHHHHHHHHHHHHTT-HHHHHHHHHHHHHHHTTHHHHHHHHHHHHHHHHHHHHHHHHHHHHHHHHS----HHHHHHHHHHHHHHHHHHHHHHHHHHSSBSHHHHTSPP-------PPPPPPP-----THHHHHHHHHHHHHHHHHHHT--HHHHHHHHHHHHHHHHHHPPP---SSHHHHHHHHHHHHHHHHHHHHHHHHHHHHTT--HHHHTTS-HHHHHHHHHH---TT------